Protein 3AAI (pdb70)

Sequence (297 aa):
HLDPKVREEARRRLLSAKGHLEGILRLEDEKVYCVDVLKQLKAVEGALDRVGEVLRAHLKDHDVEEIVEELEALKHLHLDPKVREEARRRLLSAKGHLEGILRLEDEKVYCVDVLKQLKAVEGALDRVGEVLRAHLKDHVAIVEELEALHLDPKVREEARRRLLSAKGHLEGILRLEDEKVYCVDVLKQLKAVEGALDRVGEVLRAHLKDHVEEIVEELEALKHLHLDPKVREEARRRLLSAKGHLEGILRLEDEKVYCVDVLKQLKAVEGALDRVGEVLRAHLKDHVIVEELEALK

Organism: Thermus thermophilus (strain ATCC 27634 / DSM 579 / HB8) (NCBI:txid300852)

Foldseek 3Di:
DQDPVLVVVLCVLVVVLVVLVVVLVVVVDPDDDVVVSVVSVVVSVVSNVVSVCSVVSLPVPPVPVVSVVVCCVVD/DDPDDVVLVVVLVVLLVVLVVLVVVLVVVVDDPDDPVVSVVSVVVSVVSNVVNVVCVVRCCVVVVCPVVVVCVD/DLDPVLVVVLVVLVVVLVVLVVVLVCVVDPDDDVVVSVVSVVVSVVSVVVSVCSVVSLPVVHDCVSVVVVCVVD/DDDDDVVLVVVLVVLLVVLVVLVVVLVVVVDDPDDPVVSVVSVVVSVVSVVVNVVCVVRCCVVVCPVVVVVVVD

Solvent-accessible surface area: 15746 Å² total

GO terms:
  GO:0045892 negative regulation of DNA-templated transcription (P, IDA)
  GO:0000976 transcription cis-regulatory region binding (F, EXP)
  GO:0001217 DNA-binding transcription repressor activity (F, EXP)
  GO:0032993 protein-DNA complex (C, EXP)

Secondary structure (DSSP, 8-state):
---HHHHHHHHHHHHHHHHHHHHHH---SSEE-HHHHHHHHHHHHHHHHHHH--HHHHHHH--HHHHHHH-----/-EE--HHHHHHHHHHHHHHHHHHHHHH---SSS--HHHHHHHHHHHHHHHHHHH--HHHHHHHHH--TTT----/---HHHHHHHHHHHHHHHHHHHHHH---SSEE-HHHHHHHHHHHHHHHHHHH--HHHHHHH--HHHHHH-----/-EE--HHHHHHHHHHHHHHHHHHHHHH---SSS--HHHHHHHHHHHHHHHHHHH--HHHHHHHH--TTT-----

Nearest PDB structures (foldseek):
  4m1p-assembly1_A  TM=7.264E-01  e=2.649E-02  Geobacillus thermodenitrificans NG80-2
  6wa9-assembly1_N  TM=6.387E-01  e=2.926E+00  Chlamydia pneumoniae
  2hh7-assembly1_A  TM=8.878E-01  e=3.075E-02  Mycobacterium tuberculosis
  6wa9-assembly1_M  TM=6.469E-01  e=4.908E+00  Chlamydia pneumoniae
  6wa9-assembly1_L  TM=6.443E-01  e=4.606E+00  Chlamydia pneumoniae

B-factor: mean 47.82, std 12.72, range [21.59, 103.15]

InterPro domains:
  IPR003735 Metal-sensitive transcriptional repressor [PF02583] (14-92)
  IPR003735 Metal-sensitive transcriptional repressor [PTHR33677] (3-93)
  IPR038390 Metal-sensitive repressor, helix protomer superfamily [G3DSA:1.20.58.1000] (1-94)

Structure (mmCIF, N/CA/C/O backbone):
data_3AAI
#
_entry.id   3AAI
#
_cell.length_a   63.198
_cell.length_b   63.198
_cell.length_c   81.033
_cell.angle_alpha   90.00
_cell.angle_beta   90.00
_cell.angle_gamma   120.00
#
_symmetry.space_group_name_H-M   'P 32'
#
loop_
_entity.id
_entity.type
_entity.pdbx_description
1 polymer 'Copper homeostasis operon regulatory protein'
2 water water
#
loop_
_atom_site.group_PDB
_atom_site.id
_atom_site.type_symbol
_atom_site.label_atom_id
_atom_site.label_alt_id
_atom_site.label_comp_id
_atom_site.label_asym_id
_atom_site.label_entity_id
_atom_site.label_seq_id
_atom_site.pdbx_PDB_ins_code
_atom_site.Cartn_x
_atom_site.Cartn_y
_atom_site.Cartn_z
_atom_site.occupancy
_atom_site.B_iso_or_equiv
_atom_site.auth_seq_id
_atom_site.auth_comp_id
_atom_site.auth_asym_id
_atom_site.auth_atom_id
_atom_site.pdbx_PDB_model_num
ATOM 1 N N . HIS A 1 7 ? -13.539 30.346 -20.802 1.00 63.26 7 HIS A N 1
ATOM 2 C CA . HIS A 1 7 ? -14.875 30.962 -20.555 1.00 61.19 7 HIS A CA 1
ATOM 3 C C . HIS A 1 7 ? -15.856 29.972 -19.934 1.00 57.03 7 HIS A C 1
ATOM 4 O O . HIS A 1 7 ? -15.712 28.757 -20.084 1.00 51.98 7 HIS A O 1
ATOM 11 N N . LEU A 1 8 ? -16.855 30.506 -19.238 1.00 58.94 8 LEU A N 1
ATOM 12 C CA . LEU A 1 8 ? -17.879 29.685 -18.604 1.00 56.37 8 LEU A CA 1
ATOM 13 C C . LEU A 1 8 ? -18.544 28.797 -19.650 1.00 53.13 8 LEU A C 1
ATOM 14 O O . LEU A 1 8 ? -18.917 29.258 -20.727 1.00 50.26 8 LEU A O 1
ATOM 19 N N . ASP A 1 9 ? -18.677 27.517 -19.328 1.00 55.97 9 ASP A N 1
ATOM 20 C CA . ASP A 1 9 ? -19.299 26.549 -20.224 1.00 57.89 9 ASP A CA 1
ATOM 21 C C . ASP A 1 9 ? -20.631 27.083 -20.768 1.00 57.34 9 ASP A C 1
ATOM 22 O O . ASP A 1 9 ? -21.445 27.626 -20.023 1.00 57.85 9 ASP A O 1
ATOM 27 N N . PRO A 1 10 ? -20.857 26.954 -22.086 1.00 56.20 10 PRO A N 1
ATOM 28 C CA . PRO A 1 10 ? -22.101 27.427 -22.703 1.00 53.48 10 PRO A CA 1
ATOM 29 C C . PRO A 1 10 ? -23.364 26.816 -22.080 1.00 53.07 10 PRO A C 1
ATOM 30 O O . PRO A 1 10 ? -24.379 27.497 -21.917 1.00 47.10 10 PRO A O 1
ATOM 34 N N . LYS A 1 11 ? -23.299 25.532 -21.739 1.00 45.98 11 LYS A N 1
ATOM 35 C CA . LYS A 1 11 ? -24.438 24.847 -21.137 1.00 50.50 11 LYS A CA 1
ATOM 36 C C . LYS A 1 11 ? -24.692 25.361 -19.720 1.00 50.72 11 LYS A C 1
ATOM 37 O O . LYS A 1 11 ? -25.832 25.368 -19.241 1.00 45.08 11 LYS A O 1
ATOM 39 N N . VAL A 1 12 ? -23.626 25.788 -19.050 1.00 50.06 12 VAL A N 1
ATOM 40 C CA . VAL A 1 12 ? -23.751 26.309 -17.695 1.00 47.86 12 VAL A CA 1
ATOM 41 C C . VAL A 1 12 ? -24.360 27.703 -17.769 1.00 44.67 12 VAL A C 1
ATOM 42 O O . VAL A 1 12 ? -25.234 28.045 -16.975 1.00 46.00 12 VAL A O 1
ATOM 46 N N . ARG A 1 13 ? -23.906 28.506 -18.728 1.00 39.67 13 ARG A N 1
ATOM 47 C CA . ARG A 1 13 ? -24.454 29.850 -18.887 1.00 49.19 13 ARG A CA 1
ATOM 48 C C . ARG A 1 13 ? -25.960 29.748 -19.103 1.00 49.94 13 ARG A C 1
ATOM 49 O O . ARG A 1 13 ? -26.735 30.515 -18.525 1.00 43.13 13 ARG A O 1
ATOM 57 N N . GLU A 1 14 ? -26.360 28.793 -19.941 1.00 47.81 14 GLU A N 1
ATOM 58 C CA . GLU A 1 14 ? -27.767 28.575 -20.259 1.00 52.94 14 GLU A CA 1
ATOM 59 C C . GLU A 1 14 ? -28.582 28.188 -19.037 1.00 44.27 14 GLU A C 1
ATOM 60 O O . GLU A 1 14 ? -29.636 28.768 -18.782 1.00 45.43 14 GLU A O 1
ATOM 66 N N . GLU A 1 15 ? -28.099 27.205 -18.285 1.00 39.24 15 GLU A N 1
ATOM 67 C CA . GLU A 1 15 ? -28.807 26.764 -17.088 1.00 43.11 15 GLU A CA 1
ATOM 68 C C . GLU A 1 15 ? -28.849 27.904 -16.071 1.00 40.01 15 GLU A C 1
ATOM 69 O O . GLU A 1 15 ? -29.861 28.108 -15.396 1.00 34.43 15 GLU A O 1
ATOM 75 N N . ALA A 1 16 ? -27.751 28.649 -15.977 1.00 33.75 16 ALA A N 1
ATOM 76 C CA . ALA A 1 16 ? -27.664 29.774 -15.053 1.00 34.54 16 ALA A CA 1
ATOM 77 C C . ALA A 1 16 ? -28.691 30.852 -15.404 1.00 34.39 16 ALA A C 1
ATOM 78 O O . ALA A 1 16 ? -29.306 31.430 -14.520 1.00 29.83 16 ALA A O 1
ATOM 80 N N . ARG A 1 17 ? -28.885 31.116 -16.692 1.00 37.75 17 ARG A N 1
ATOM 81 C CA . ARG A 1 17 ? -29.852 32.132 -17.097 1.00 40.28 17 ARG A CA 1
ATOM 82 C C . ARG A 1 17 ? -31.269 31.723 -16.726 1.00 37.12 17 ARG A C 1
ATOM 83 O O . ARG A 1 17 ? -32.059 32.537 -16.246 1.00 33.28 17 ARG A O 1
ATOM 91 N N . ARG A 1 18 ? -31.589 30.459 -16.964 1.00 37.06 18 ARG A N 1
ATOM 92 C CA . ARG A 1 18 ? -32.910 29.954 -16.659 1.00 39.64 18 ARG A CA 1
ATOM 93 C C . ARG A 1 18 ? -33.169 30.029 -15.163 1.00 36.36 18 ARG A C 1
ATOM 94 O O . ARG A 1 18 ? -34.231 30.474 -14.733 1.00 33.33 18 ARG A O 1
ATOM 102 N N . ARG A 1 19 ? -32.187 29.628 -14.364 1.00 31.78 19 ARG A N 1
ATOM 103 C CA . ARG A 1 19 ? -32.358 29.663 -12.921 1.00 29.94 19 ARG A CA 1
ATOM 104 C C . ARG A 1 19 ? -32.433 31.088 -12.391 1.00 33.50 19 ARG A C 1
ATOM 105 O O . ARG A 1 19 ? -33.195 31.380 -11.469 1.00 33.54 19 ARG A O 1
ATOM 113 N N . LEU A 1 20 ? -31.664 31.989 -12.988 1.00 29.68 20 LEU A N 1
ATOM 114 C CA . LEU A 1 20 ? -31.670 33.360 -12.521 1.00 30.10 20 LEU A CA 1
ATOM 115 C C . LEU A 1 20 ? -32.901 34.120 -12.979 1.00 28.07 20 LEU A C 1
ATOM 116 O O . LEU A 1 20 ? -33.298 35.102 -12.355 1.00 27.50 20 LEU A O 1
ATOM 121 N N . LEU A 1 21 ? -33.500 33.669 -14.077 1.00 28.35 21 LEU A N 1
ATOM 122 C CA . LEU A 1 21 ? -34.708 34.309 -14.586 1.00 30.85 21 LEU A CA 1
ATOM 123 C C . LEU A 1 21 ? -35.834 34.045 -13.575 1.00 21.59 21 LEU A C 1
ATOM 124 O O . LEU A 1 21 ? -36.608 34.938 -13.254 1.00 30.53 21 LEU A O 1
ATOM 129 N N . SER A 1 22 ? -35.896 32.825 -13.053 1.00 27.95 22 SER A N 1
ATOM 130 C CA . SER A 1 22 ? -36.908 32.489 -12.057 1.00 34.99 22 SER A CA 1
ATOM 131 C C . SER A 1 22 ? -36.611 33.245 -10.768 1.00 33.40 22 SER A C 1
ATOM 132 O O . SER A 1 22 ? -37.513 33.793 -10.136 1.00 36.63 22 SER A O 1
ATOM 135 N N . ALA A 1 23 ? -35.340 33.278 -10.382 1.00 34.31 23 ALA A N 1
ATOM 136 C CA . ALA A 1 23 ? -34.944 33.987 -9.171 1.00 31.81 23 ALA A CA 1
ATOM 137 C C . ALA A 1 23 ? -35.425 35.432 -9.273 1.00 31.35 23 ALA A C 1
ATOM 138 O O . ALA A 1 23 ? -35.977 35.982 -8.318 1.00 33.59 23 ALA A O 1
ATOM 140 N N . LYS A 1 24 ? -35.220 36.045 -10.437 1.00 28.44 24 LYS A N 1
ATOM 141 C CA . LYS A 1 24 ? -35.653 37.426 -10.654 1.00 32.15 24 LYS A CA 1
ATOM 142 C C . LYS A 1 24 ? -37.181 37.526 -10.541 1.00 31.24 24 LYS A C 1
ATOM 143 O O . LYS A 1 24 ? -37.714 38.471 -9.957 1.00 27.59 24 LYS A O 1
ATOM 149 N N . GLY A 1 25 ? -37.884 36.552 -11.107 1.00 27.43 25 GLY A N 1
ATOM 150 C CA . GLY A 1 25 ? -39.337 36.551 -11.006 1.00 34.64 25 GLY A CA 1
ATOM 151 C C . GLY A 1 25 ? -39.750 36.470 -9.538 1.00 30.83 25 GLY A C 1
ATOM 152 O O . GLY A 1 25 ? -40.695 37.126 -9.108 1.00 32.53 25 GLY A O 1
ATOM 153 N N . HIS A 1 26 ? -39.033 35.657 -8.767 1.00 27.60 26 HIS A N 1
ATOM 154 C CA . HIS A 1 26 ? -39.301 35.499 -7.335 1.00 29.68 26 HIS A CA 1
ATOM 155 C C . HIS A 1 26 ? -39.036 36.835 -6.637 1.00 31.06 26 HIS A C 1
ATOM 156 O O . HIS A 1 26 ? -39.804 37.275 -5.776 1.00 28.94 26 HIS A O 1
ATOM 163 N N . LEU A 1 27 ? -37.948 37.489 -7.028 1.00 29.30 27 LEU A N 1
ATOM 164 C CA . LEU A 1 27 ? -37.576 38.768 -6.440 1.00 31.77 27 LEU A CA 1
ATOM 165 C C . LEU A 1 27 ? -38.678 39.810 -6.629 1.00 29.27 27 LEU A C 1
ATOM 166 O O . LEU A 1 27 ? -38.959 40.597 -5.720 1.00 29.46 27 LEU A O 1
ATOM 171 N N . GLU A 1 28 ? -39.311 39.819 -7.799 1.00 25.88 28 GLU A N 1
ATOM 172 C CA . GLU A 1 28 ? -40.392 40.769 -8.052 1.00 33.19 28 GLU A CA 1
ATOM 173 C C . GLU A 1 28 ? -41.588 40.476 -7.151 1.00 31.78 28 GLU A C 1
ATOM 174 O O . GLU A 1 28 ? -42.374 41.371 -6.832 1.00 29.71 28 GLU A O 1
ATOM 180 N N . GLY A 1 29 ? -41.734 39.214 -6.759 1.00 29.74 29 GLY A N 1
ATOM 181 C CA . GLY A 1 29 ? -42.825 38.852 -5.872 1.00 29.58 29 GLY A CA 1
ATOM 182 C C . GLY A 1 29 ? -42.614 39.487 -4.507 1.00 26.23 29 GLY A C 1
ATOM 183 O O . GLY A 1 29 ? -43.566 39.905 -3.853 1.00 29.93 29 GLY A O 1
ATOM 184 N N . ILE A 1 30 ? -41.361 39.562 -4.070 1.00 28.41 30 ILE A N 1
ATOM 185 C CA . ILE A 1 30 ? -41.066 40.158 -2.772 1.00 29.62 30 ILE A CA 1
ATOM 186 C C . ILE A 1 30 ? -41.339 41.658 -2.869 1.00 30.53 30 ILE A C 1
ATOM 187 O O . ILE A 1 30 ? -41.806 42.294 -1.915 1.00 31.51 30 ILE A O 1
ATOM 192 N N . LEU A 1 31 ? -41.049 42.208 -4.042 1.00 32.89 31 LEU A N 1
ATOM 193 C CA . LEU A 1 31 ? -41.283 43.612 -4.324 1.00 33.92 31 LEU A CA 1
ATOM 194 C C . LEU A 1 31 ? -42.769 43.924 -4.213 1.00 34.83 31 LEU A C 1
ATOM 195 O O . LEU A 1 31 ? -43.147 44.952 -3.652 1.00 35.69 31 LEU A O 1
ATOM 200 N N . ARG A 1 32 ? -43.613 43.039 -4.744 1.00 32.77 32 ARG A N 1
ATOM 201 C CA . ARG A 1 32 ? -45.060 43.254 -4.685 1.00 30.03 32 ARG A CA 1
ATOM 202 C C . ARG A 1 32 ? -45.549 43.176 -3.239 1.00 32.92 32 ARG A C 1
ATOM 203 O O . ARG A 1 32 ? -46.422 43.939 -2.829 1.00 33.25 32 ARG A O 1
ATOM 219 N N . LEU A 1 34 ? -43.942 43.986 -0.546 1.00 31.15 34 LEU A N 1
ATOM 220 C CA . LEU A 1 34 ? -43.586 45.227 0.127 1.00 44.54 34 LEU A CA 1
ATOM 221 C C . LEU A 1 34 ? -44.406 46.412 -0.359 1.00 48.05 34 LEU A C 1
ATOM 222 O O . LEU A 1 34 ? -44.695 47.322 0.414 1.00 57.11 34 LEU A O 1
ATOM 227 N N . GLU A 1 35 ? -44.794 46.402 -1.629 1.00 45.25 35 GLU A N 1
ATOM 228 C CA . GLU A 1 35 ? -45.586 47.500 -2.168 1.00 52.07 35 GLU A CA 1
ATOM 229 C C . GLU A 1 35 ? -46.996 47.443 -1.606 1.00 50.08 35 GLU A C 1
ATOM 230 O O . GLU A 1 35 ? -47.873 48.205 -2.002 1.00 58.10 35 GLU A O 1
ATOM 236 N N . ASP A 1 36 ? -47.203 46.516 -0.680 1.00 53.29 36 ASP A N 1
ATOM 237 C CA . ASP A 1 36 ? -48.487 46.365 -0.020 1.00 54.19 36 ASP A CA 1
ATOM 238 C C . ASP A 1 36 ? -48.328 47.018 1.348 1.00 55.08 36 ASP A C 1
ATOM 239 O O . ASP A 1 36 ? -47.348 46.774 2.048 1.00 54.65 36 ASP A O 1
ATOM 244 N N . GLU A 1 37 ? -49.283 47.860 1.720 1.00 54.11 37 GLU A N 1
ATOM 245 C CA . GLU A 1 37 ? -49.221 48.549 2.998 1.00 51.37 37 GLU A CA 1
ATOM 246 C C . GLU A 1 37 ? -49.136 47.567 4.164 1.00 46.76 37 GLU A C 1
ATOM 247 O O . GLU A 1 37 ? -48.416 47.803 5.134 1.00 47.61 37 GLU A O 1
ATOM 253 N N . LYS A 1 38 ? -49.859 46.458 4.058 1.00 43.67 38 LYS A N 1
ATOM 254 C CA . LYS A 1 38 ? -49.851 45.436 5.098 1.00 44.96 38 LYS A CA 1
ATOM 255 C C . LYS A 1 38 ? -48.837 44.370 4.693 1.00 45.33 38 LYS A C 1
ATOM 256 O O . LYS A 1 38 ? -48.927 43.808 3.602 1.00 50.73 38 LYS A O 1
ATOM 262 N N . VAL A 1 39 ? -47.875 44.096 5.570 1.00 42.04 39 VAL A N 1
ATOM 263 C CA . VAL A 1 39 ? -46.832 43.120 5.272 1.00 49.35 39 VAL A CA 1
ATOM 264 C C . VAL A 1 39 ? -46.575 42.080 6.361 1.00 49.06 39 VAL A C 1
ATOM 265 O O . VAL A 1 39 ? -46.575 42.388 7.554 1.00 48.80 39 VAL A O 1
ATOM 269 N N . TYR A 1 40 ? -46.344 40.845 5.931 1.00 50.62 40 TYR A N 1
ATOM 270 C CA . TYR A 1 40 ? -46.047 39.740 6.837 1.00 51.50 40 TYR A CA 1
ATOM 271 C C . TYR A 1 40 ? -44.526 39.597 6.905 1.00 50.02 40 TYR A C 1
ATOM 272 O O . TYR A 1 40 ? -43.926 38.855 6.127 1.00 49.14 40 TYR A O 1
ATOM 281 N N . CYS A 1 41 ? -43.913 40.326 7.832 1.00 48.16 41 CYS A N 1
ATOM 282 C CA . CYS A 1 41 ? -42.461 40.319 8.007 1.00 49.22 41 CYS A CA 1
ATOM 283 C C . CYS A 1 41 ? -41.799 38.954 7.917 1.00 42.28 41 CYS A C 1
ATOM 284 O O . CYS A 1 41 ? -40.808 38.788 7.210 1.00 41.64 41 CYS A O 1
ATOM 287 N N . VAL A 1 42 ? -42.343 37.982 8.639 1.00 43.45 42 VAL A N 1
ATOM 288 C CA . VAL A 1 42 ? -41.786 36.643 8.640 1.00 41.12 42 VAL A CA 1
ATOM 289 C C . VAL A 1 42 ? -41.825 35.989 7.263 1.00 41.67 42 VAL A C 1
ATOM 290 O O . VAL A 1 42 ? -40.884 35.291 6.881 1.00 35.77 42 VAL A O 1
ATOM 294 N N . ASP A 1 43 ? -42.906 36.204 6.517 1.00 41.59 43 ASP A N 1
ATOM 295 C CA . ASP A 1 43 ? -43.002 35.611 5.186 1.00 42.33 43 ASP A CA 1
ATOM 296 C C . ASP A 1 43 ? -41.996 36.293 4.269 1.00 36.98 43 ASP A C 1
ATOM 297 O O . ASP A 1 43 ? -41.360 35.645 3.442 1.00 38.25 43 ASP A O 1
ATOM 302 N N . VAL A 1 44 ? -41.854 37.603 4.423 1.00 32.10 44 VAL A N 1
ATOM 303 C CA . VAL A 1 44 ? -40.900 38.349 3.616 1.00 33.73 44 VAL A CA 1
ATOM 304 C C . VAL A 1 44 ? -39.483 37.855 3.905 1.00 34.17 44 VAL A C 1
ATOM 305 O O . VAL A 1 44 ? -38.673 37.708 2.985 1.00 32.46 44 VAL A O 1
ATOM 309 N N . LEU A 1 45 ? -39.179 37.596 5.178 1.00 33.83 45 LEU A N 1
ATOM 310 C CA . LEU A 1 45 ? -37.850 37.101 5.541 1.00 31.50 45 LEU A CA 1
ATOM 311 C C . LEU A 1 45 ? -37.632 35.735 4.905 1.00 30.76 45 LEU A C 1
ATOM 312 O O . LEU A 1 45 ? -36.546 35.437 4.399 1.00 33.10 45 LEU A O 1
ATOM 317 N N . LYS A 1 46 ? -38.673 34.909 4.922 1.00 32.32 46 LYS A N 1
ATOM 318 C CA . LYS A 1 46 ? -38.588 33.582 4.322 1.00 33.89 46 LYS A CA 1
ATOM 319 C C . LYS A 1 46 ? -38.430 33.646 2.807 1.00 28.29 46 LYS A C 1
ATOM 320 O O . LYS A 1 46 ? -37.680 32.861 2.224 1.00 33.17 46 LYS A O 1
ATOM 326 N N . GLN A 1 47 ? -39.149 34.559 2.162 1.00 28.12 47 GLN A N 1
ATOM 327 C CA . GLN A 1 47 ? -39.040 34.679 0.707 1.00 34.16 47 GLN A CA 1
ATOM 328 C C . GLN A 1 47 ? -37.609 35.109 0.352 1.00 31.59 47 GLN A C 1
ATOM 329 O O . GLN A 1 47 ? -36.996 34.564 -0.569 1.00 28.53 47 GLN A O 1
ATOM 335 N N . LEU A 1 48 ? -37.079 36.078 1.095 1.00 28.10 48 LEU A N 1
ATOM 336 C CA . LEU A 1 48 ? -35.727 36.572 0.854 1.00 27.60 48 LEU A CA 1
ATOM 337 C C . LEU A 1 48 ? -34.701 35.454 0.975 1.00 33.11 48 LEU A C 1
ATOM 338 O O . LEU A 1 48 ? -33.805 35.323 0.135 1.00 31.86 48 LEU A O 1
ATOM 343 N N . LYS A 1 49 ? -34.835 34.648 2.025 1.00 33.19 49 LYS A N 1
ATOM 344 C CA . LYS A 1 49 ? -33.916 33.545 2.241 1.00 30.09 49 LYS A CA 1
ATOM 345 C C . LYS A 1 49 ? -34.052 32.519 1.129 1.00 34.39 49 LYS A C 1
ATOM 346 O O . LYS A 1 49 ? -33.077 31.859 0.761 1.00 29.69 49 LYS A O 1
ATOM 352 N N . ALA A 1 50 ? -35.266 32.387 0.599 1.00 30.33 50 ALA A N 1
ATOM 353 C CA . ALA A 1 50 ? -35.535 31.449 -0.482 1.00 29.47 50 ALA A CA 1
ATOM 354 C C . ALA A 1 50 ? -34.821 31.934 -1.747 1.00 29.81 50 ALA A C 1
ATOM 355 O O . ALA A 1 50 ? -34.187 31.149 -2.451 1.00 33.56 50 ALA A O 1
ATOM 357 N N . VAL A 1 51 ? -34.931 33.226 -2.035 1.00 30.24 51 VAL A N 1
ATOM 358 C CA . VAL A 1 51 ? -34.268 33.796 -3.200 1.00 34.57 51 VAL A CA 1
ATOM 359 C C . VAL A 1 51 ? -32.756 33.681 -3.022 1.00 32.79 51 VAL A C 1
ATOM 360 O O . VAL A 1 51 ? -32.035 33.361 -3.971 1.00 33.47 51 VAL A O 1
ATOM 364 N N . GLU A 1 52 ? -32.280 33.929 -1.806 1.00 29.78 52 GLU A N 1
ATOM 365 C CA . GLU A 1 52 ? -30.850 33.828 -1.532 1.00 35.88 52 GLU A CA 1
ATOM 366 C C . GLU A 1 52 ? -30.385 32.402 -1.796 1.00 34.54 52 GLU A C 1
ATOM 367 O O . GLU A 1 52 ? -29.282 32.184 -2.297 1.00 29.55 52 GLU A O 1
ATOM 373 N N . GLY A 1 53 ? -31.240 31.432 -1.471 1.00 36.78 53 GLY A N 1
ATOM 374 C CA . GLY A 1 53 ? -30.900 30.0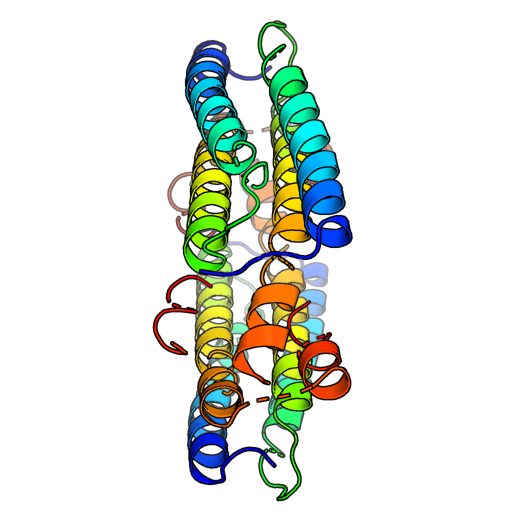35 -1.698 1.00 30.06 53 GLY A CA 1
ATOM 375 C C . GLY A 1 53 ? -30.800 29.696 -3.179 1.00 35.19 53 GLY A C 1
ATOM 376 O O . GLY A 1 53 ? -29.918 28.944 -3.598 1.00 32.99 53 GLY A O 1
ATOM 377 N N . ALA A 1 54 ? -31.706 30.244 -3.983 1.00 26.60 54 ALA A N 1
ATOM 378 C CA . ALA A 1 54 ? -31.684 29.984 -5.414 1.00 34.78 54 ALA A CA 1
ATOM 379 C C . ALA A 1 54 ? -30.408 30.572 -6.034 1.00 33.57 54 ALA A C 1
ATOM 380 O O . ALA A 1 54 ? -29.816 29.981 -6.935 1.00 32.52 54 ALA A O 1
ATOM 382 N N . LEU A 1 55 ? -29.993 31.736 -5.545 1.00 27.56 55 LEU A N 1
ATOM 383 C CA . LEU A 1 55 ? -28.788 32.392 -6.043 1.00 32.36 55 LEU A CA 1
ATOM 384 C C . LEU A 1 55 ? -27.580 31.537 -5.683 1.00 30.06 55 LEU A C 1
ATOM 385 O O . LEU A 1 55 ? -26.697 31.317 -6.513 1.00 36.39 55 LEU A O 1
ATOM 390 N N . ASP A 1 56 ? -27.560 31.045 -4.448 1.00 33.54 56 ASP A N 1
ATOM 391 C CA . ASP A 1 56 ? -26.488 30.180 -3.958 1.00 32.84 56 ASP A CA 1
ATOM 392 C C . ASP A 1 56 ? -26.337 28.933 -4.828 1.00 37.18 56 ASP A C 1
ATOM 393 O O . ASP A 1 56 ? -25.219 28.526 -5.147 1.00 34.79 56 ASP A O 1
ATOM 398 N N . ARG A 1 57 ? -27.459 28.320 -5.200 1.00 33.13 57 ARG A N 1
ATOM 399 C CA . ARG A 1 57 ? -27.421 27.123 -6.039 1.00 35.96 57 ARG A CA 1
ATOM 400 C C . ARG A 1 57 ? -26.823 27.410 -7.417 1.00 37.14 57 ARG A C 1
ATOM 401 O O . ARG A 1 57 ? -26.165 26.551 -8.009 1.00 33.26 57 ARG A O 1
ATOM 409 N N . VAL A 1 58 ? -27.061 28.609 -7.936 1.00 34.04 58 VAL A N 1
ATOM 410 C CA . VAL A 1 58 ? -26.494 28.970 -9.226 1.00 34.07 58 VAL A CA 1
ATOM 411 C C . VAL A 1 58 ? -24.987 29.189 -9.042 1.00 31.95 58 VAL A C 1
ATOM 412 O O . VAL A 1 58 ? -24.184 28.730 -9.848 1.00 33.29 58 VAL A O 1
ATOM 416 N N . GLY A 1 59 ? -24.612 29.892 -7.979 1.00 29.24 59 GLY A N 1
ATOM 417 C CA . GLY A 1 59 ? -23.203 30.132 -7.723 1.00 32.34 59 GLY A CA 1
ATOM 418 C C . GLY A 1 59 ? -22.491 28.802 -7.545 1.00 35.12 59 GLY A C 1
ATOM 419 O O . GLY A 1 59 ? -21.347 28.629 -7.968 1.00 30.88 59 GLY A O 1
ATOM 420 N N . GLU A 1 60 ? -23.184 27.856 -6.917 1.00 30.23 60 GLU A N 1
ATOM 421 C CA . GLU A 1 60 ? -22.642 26.526 -6.677 1.00 33.20 60 GLU A CA 1
ATOM 422 C C . GLU A 1 60 ? -22.360 25.818 -7.993 1.00 37.73 60 GLU A C 1
ATOM 423 O O . GLU A 1 60 ? -21.303 25.216 -8.176 1.00 40.26 60 GLU A O 1
ATOM 437 N N . VAL A 1 62 ? -21.950 27.166 -11.022 1.00 39.29 62 VAL A N 1
ATOM 438 C CA . VAL A 1 62 ? -20.881 27.854 -11.731 1.00 39.02 62 VAL A CA 1
ATOM 439 C C . VAL A 1 62 ? -19.523 27.526 -11.106 1.00 41.46 62 VAL A C 1
ATOM 440 O O . VAL A 1 62 ? -18.561 27.264 -11.823 1.00 38.68 62 VAL A O 1
ATOM 444 N N . LEU A 1 63 ? -19.444 27.522 -9.777 1.00 37.19 63 LEU A N 1
ATOM 445 C CA . LEU A 1 63 ? -18.183 27.199 -9.112 1.00 37.19 63 LEU A CA 1
ATOM 446 C C . LEU A 1 63 ? -17.729 25.788 -9.492 1.00 36.58 63 LEU A C 1
ATOM 447 O O . LEU A 1 63 ? -16.587 25.584 -9.908 1.00 34.26 63 LEU A O 1
ATOM 452 N N . ARG A 1 64 ? -18.635 24.824 -9.348 1.00 34.97 64 ARG A N 1
ATOM 453 C CA . ARG A 1 64 ? -18.354 23.424 -9.662 1.00 42.16 64 ARG A CA 1
ATOM 454 C C . ARG A 1 64 ? -17.745 23.253 -11.059 1.00 45.09 64 ARG A C 1
ATOM 455 O O . ARG A 1 64 ? -16.693 22.632 -11.208 1.00 48.35 64 ARG A O 1
ATOM 463 N N . ALA A 1 65 ? -18.399 23.806 -12.078 1.00 41.71 65 ALA A N 1
ATOM 464 C CA . ALA A 1 65 ? -17.897 23.701 -13.444 1.00 47.81 65 ALA A CA 1
ATOM 465 C C . ALA A 1 65 ? -16.506 24.322 -13.526 1.00 47.48 65 ALA A C 1
ATOM 466 O O . ALA A 1 65 ? -15.595 23.763 -14.142 1.00 51.33 65 ALA A O 1
ATOM 468 N N . HIS A 1 66 ? -16.353 25.483 -12.895 1.00 43.86 66 HIS A N 1
ATOM 469 C CA . HIS A 1 66 ? -15.082 26.197 -12.864 1.00 45.05 66 HIS A CA 1
ATOM 470 C C . HIS A 1 66 ? -14.005 25.282 -12.273 1.00 48.78 66 HIS A C 1
ATOM 471 O O . HIS A 1 66 ? -12.890 25.209 -12.790 1.00 50.59 66 HIS A O 1
ATOM 478 N N . LEU A 1 67 ? -14.349 24.572 -11.202 1.00 45.65 67 LEU A N 1
ATOM 479 C CA . LEU A 1 67 ? -13.403 23.678 -10.549 1.00 47.42 67 LEU A CA 1
ATOM 480 C C . LEU A 1 67 ? -13.103 22.411 -11.353 1.00 53.40 67 LEU A C 1
ATOM 481 O O . LEU A 1 67 ? -11.941 22.033 -11.506 1.00 52.21 67 LEU A O 1
ATOM 486 N N . LYS A 1 68 ? -14.143 21.755 -11.860 1.00 53.24 68 LYS A N 1
ATOM 487 C CA . LYS A 1 68 ? -13.952 20.535 -12.641 1.00 59.34 68 LYS A CA 1
ATOM 488 C C . LYS A 1 68 ? -12.942 20.782 -13.750 1.00 61.99 68 LYS A C 1
ATOM 489 O O . LYS A 1 68 ? -12.173 19.896 -14.119 1.00 65.75 68 LYS A O 1
ATOM 495 N N . ASP A 1 69 ? -12.952 22.005 -14.265 1.00 64.29 69 ASP A N 1
ATOM 496 C CA . ASP A 1 69 ? -12.057 22.410 -15.336 1.00 65.62 69 ASP A CA 1
ATOM 497 C C . 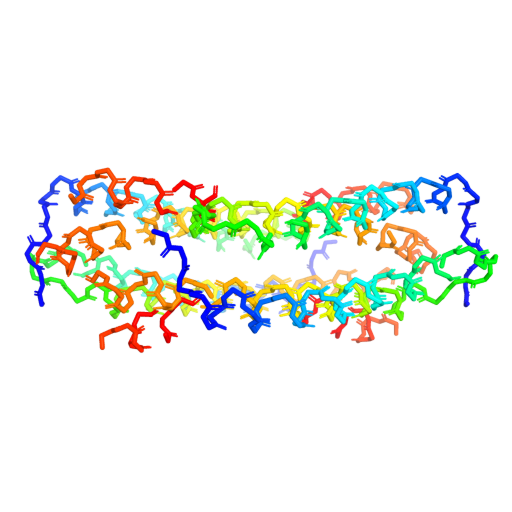ASP A 1 69 ? -10.596 22.462 -14.886 1.00 64.22 69 ASP A C 1
ATOM 498 O O . ASP A 1 69 ? -9.704 21.999 -15.596 1.00 68.27 69 ASP A O 1
ATOM 503 N N . HIS A 1 70 ? -10.356 23.028 -13.708 1.00 60.15 70 HIS A N 1
ATOM 504 C CA . HIS A 1 70 ? -9.005 23.150 -13.171 1.00 55.98 70 HIS A CA 1
ATOM 505 C C . HIS A 1 70 ? -8.624 21.951 -12.313 1.00 50.66 70 HIS A C 1
ATOM 506 O O . HIS A 1 70 ? -9.370 20.978 -12.224 1.00 59.49 70 HIS A O 1
ATOM 513 N N . ASP A 1 79 ? -1.526 29.007 -14.881 1.00 48.17 79 ASP A N 1
ATOM 514 C CA . ASP A 1 79 ? -1.325 30.078 -13.912 1.00 58.53 79 ASP A CA 1
ATOM 515 C C . ASP A 1 79 ? -2.053 29.792 -12.596 1.00 53.67 79 ASP A C 1
ATOM 516 O O . ASP A 1 79 ? -3.015 30.474 -12.245 1.00 55.88 79 ASP A O 1
ATOM 518 N N . VAL A 1 80 ? -1.582 28.784 -11.869 1.00 52.23 80 VAL A N 1
ATOM 519 C CA . VAL A 1 80 ? -2.188 28.404 -10.599 1.00 49.82 80 VAL A CA 1
ATOM 520 C C . VAL A 1 80 ? -2.382 29.609 -9.687 1.00 53.96 80 VAL A C 1
ATOM 521 O O . VAL A 1 80 ? -3.499 29.920 -9.277 1.00 45.14 80 VAL A O 1
ATOM 525 N N . GLU A 1 81 ? -1.278 30.279 -9.379 1.00 56.36 81 GLU A N 1
ATOM 526 C CA . GLU A 1 81 ? -1.287 31.451 -8.514 1.00 60.87 81 GLU A CA 1
ATOM 527 C C . GLU A 1 81 ? -2.428 32.407 -8.852 1.00 59.36 81 GLU A C 1
ATOM 528 O O . GLU A 1 81 ? -3.278 32.699 -8.012 1.00 56.51 81 GLU A O 1
ATOM 534 N N . GLU A 1 82 ? -2.444 32.887 -10.090 1.00 59.81 82 GLU A N 1
ATOM 535 C CA . GLU A 1 82 ? -3.470 33.821 -10.536 1.00 58.77 82 GLU A CA 1
ATOM 536 C C . GLU A 1 82 ? -4.877 33.219 -10.465 1.00 56.34 82 GLU A C 1
ATOM 537 O O . GLU A 1 82 ? -5.820 33.888 -10.046 1.00 51.06 82 GLU A O 1
ATOM 543 N N . ILE A 1 83 ? -5.016 31.960 -10.874 1.00 49.87 83 ILE A N 1
ATOM 544 C CA . ILE A 1 83 ? -6.313 31.291 -10.840 1.00 51.46 83 ILE A CA 1
ATOM 545 C C . ILE A 1 83 ? -6.905 31.326 -9.428 1.00 51.54 83 ILE A C 1
ATOM 546 O O . ILE A 1 83 ? -8.007 31.844 -9.218 1.00 44.29 83 ILE A O 1
ATOM 551 N N . VAL A 1 84 ? -6.160 30.794 -8.463 1.00 49.74 84 VAL A N 1
ATOM 552 C CA . VAL A 1 84 ? -6.617 30.752 -7.079 1.00 48.97 84 VAL A CA 1
ATOM 553 C C . VAL A 1 84 ? -6.883 32.146 -6.513 1.00 53.92 84 VAL A C 1
ATOM 554 O O . VAL A 1 84 ? -7.871 32.357 -5.801 1.00 50.99 84 VAL A O 1
ATOM 558 N N . GLU A 1 85 ? -6.006 33.096 -6.833 1.00 51.16 85 GLU A N 1
ATOM 559 C CA . GLU A 1 85 ? -6.153 34.466 -6.349 1.00 51.92 85 GLU A CA 1
ATOM 560 C C . GLU A 1 85 ? -7.503 35.051 -6.748 1.00 48.13 85 GLU A C 1
ATOM 561 O O . GLU A 1 85 ? -8.201 35.645 -5.926 1.00 49.29 85 GLU A O 1
ATOM 563 N N . GLU A 1 86 ? -7.868 34.879 -8.014 1.00 47.90 86 GLU A N 1
ATOM 564 C CA . GLU A 1 86 ? -9.134 35.401 -8.521 1.00 44.43 86 GLU A CA 1
ATOM 565 C C . GLU A 1 86 ? -10.319 34.709 -7.851 1.00 46.35 86 GLU A C 1
ATOM 566 O O . GLU A 1 86 ? -11.254 35.367 -7.388 1.00 44.31 86 GLU A O 1
ATOM 568 N N . LEU A 1 87 ? -10.270 33.381 -7.797 1.00 44.88 87 LEU A N 1
ATOM 569 C CA . LEU A 1 87 ? -11.335 32.600 -7.181 1.00 45.73 87 LEU A CA 1
ATOM 570 C C . LEU A 1 87 ? -11.603 33.041 -5.744 1.00 48.82 87 LEU A C 1
ATOM 571 O O . LEU A 1 87 ? -12.731 33.398 -5.399 1.00 50.43 87 LEU A O 1
ATOM 584 N N . GLU A 1 89 ? -10.911 35.629 -4.430 1.00 51.82 89 GLU A N 1
ATOM 585 C CA . GLU A 1 89 ? -11.385 37.001 -4.506 1.00 54.80 89 GLU A CA 1
ATOM 586 C C . GLU A 1 89 ? -12.894 37.000 -4.752 1.00 55.34 89 GLU A C 1
ATOM 587 O O . GLU A 1 89 ? -13.635 37.797 -4.172 1.00 47.03 89 GLU A O 1
ATOM 593 N N . ALA A 1 90 ? -13.343 36.093 -5.614 1.00 51.13 90 ALA A N 1
ATOM 594 C CA . ALA A 1 90 ? -14.760 35.978 -5.930 1.00 58.99 90 ALA A CA 1
ATOM 595 C C . ALA A 1 90 ? -15.479 35.390 -4.724 1.00 59.43 90 ALA A C 1
ATOM 596 O O . ALA A 1 90 ? -16.495 35.917 -4.279 1.00 63.34 90 ALA A O 1
ATOM 598 N N . LEU A 1 91 ? -14.944 34.292 -4.200 1.00 62.87 91 LEU A N 1
ATOM 599 C CA . LEU A 1 91 ? -15.532 33.649 -3.034 1.00 61.57 91 LEU A CA 1
ATOM 600 C C . LEU A 1 91 ? -15.470 34.663 -1.898 1.00 66.35 91 LEU A C 1
ATOM 601 O O . LEU A 1 91 ? -16.259 34.613 -0.956 1.00 61.82 91 LEU A O 1
ATOM 606 N N . LYS A 1 92 ? -14.525 35.590 -2.018 1.00 68.17 92 LYS A N 1
ATOM 607 C CA . LYS A 1 92 ? -14.322 36.656 -1.045 1.00 74.01 92 LYS A CA 1
ATOM 608 C C . LYS A 1 92 ? -13.945 36.132 0.334 1.00 73.92 92 LYS A C 1
ATOM 609 O O . LYS A 1 92 ? -12.818 36.436 0.780 1.00 73.63 92 LYS A O 1
ATOM 615 N N . HIS B 1 5 ? -49.860 41.636 8.380 1.00 66.87 5 HIS B N 1
ATOM 616 C CA . HIS B 1 5 ? -49.680 41.436 9.846 1.00 68.49 5 HIS B CA 1
ATOM 617 C C . HIS B 1 5 ? -49.104 42.705 10.478 1.00 67.81 5 HIS B C 1
ATOM 618 O O . HIS B 1 5 ? -49.292 42.961 11.669 1.00 69.46 5 HIS B O 1
ATOM 625 N N . LEU B 1 6 ? -48.404 43.496 9.671 1.00 57.73 6 LEU B N 1
ATOM 626 C CA . LEU B 1 6 ? -47.812 44.739 10.143 1.00 53.75 6 LEU B CA 1
ATOM 627 C C . LEU B 1 6 ? -47.878 45.848 9.094 1.00 54.32 6 LEU B C 1
ATOM 628 O O . LEU B 1 6 ? -47.566 45.633 7.917 1.00 43.88 6 LEU B O 1
ATOM 633 N N . HIS B 1 7 ? -48.283 47.038 9.529 1.00 49.29 7 HIS B N 1
ATOM 634 C CA . HIS B 1 7 ? -48.365 48.182 8.634 1.00 50.57 7 HIS B CA 1
ATOM 635 C C . HIS B 1 7 ? -47.013 48.883 8.670 1.00 48.62 7 HIS B C 1
ATOM 636 O O . HIS B 1 7 ? -46.832 49.892 9.348 1.00 54.37 7 HIS B O 1
ATOM 643 N N . LEU B 1 8 ? -46.067 48.318 7.931 1.00 46.45 8 LEU B N 1
ATOM 644 C CA . LEU B 1 8 ? -44.704 48.823 7.849 1.00 46.03 8 LEU B CA 1
ATOM 645 C C . LEU B 1 8 ? -44.627 50.322 7.549 1.00 43.73 8 LEU B C 1
ATOM 646 O O . LEU B 1 8 ? -45.394 50.847 6.746 1.00 44.71 8 LEU B O 1
ATOM 651 N N . ASP B 1 9 ? -43.694 51.002 8.210 1.00 43.28 9 ASP B N 1
ATOM 652 C CA . ASP B 1 9 ? -43.483 52.434 8.018 1.00 43.45 9 ASP B CA 1
ATOM 653 C C . ASP B 1 9 ? -43.170 52.705 6.543 1.00 39.52 9 ASP B C 1
ATOM 654 O O . ASP B 1 9 ? -42.202 52.173 6.008 1.00 47.65 9 ASP B O 1
ATOM 659 N N . PRO B 1 10 ? -43.980 53.540 5.872 1.00 45.85 10 PRO B N 1
ATOM 660 C CA . PRO B 1 10 ? -43.754 53.860 4.456 1.00 45.91 10 PRO B CA 1
ATOM 661 C C . PRO B 1 10 ? -42.273 54.145 4.183 1.00 48.64 10 PRO B C 1
ATOM 662 O O . PRO B 1 10 ? -41.738 53.802 3.125 1.00 45.60 10 PRO B O 1
ATOM 666 N N . LYS B 1 11 ? -41.624 54.770 5.161 1.00 47.64 11 LYS B N 1
ATOM 667 C CA . LYS B 1 11 ? -40.207 55.108 5.090 1.00 47.38 11 LYS B CA 1
ATOM 668 C C . LYS B 1 11 ? -39.361 53.847 4.877 1.00 49.28 11 LYS B C 1
ATOM 669 O O . LYS B 1 11 ? -38.504 53.799 3.988 1.00 46.44 11 LYS B O 1
ATOM 675 N N . VAL B 1 12 ? -39.607 52.832 5.698 1.00 42.85 12 VAL B N 1
ATOM 676 C CA . VAL B 1 12 ? -38.873 51.575 5.603 1.00 45.73 12 VAL B CA 1
ATOM 677 C C . VAL B 1 12 ? -39.283 50.841 4.334 1.00 41.88 12 VAL B C 1
ATOM 678 O O . VAL B 1 12 ? -38.443 50.314 3.601 1.00 40.39 12 VAL B O 1
ATOM 682 N N . ARG B 1 13 ? -40.587 50.820 4.092 1.00 40.59 13 ARG B N 1
ATOM 683 C CA . ARG B 1 13 ? -41.161 50.167 2.928 1.00 44.28 13 ARG B CA 1
ATOM 684 C C . ARG B 1 13 ? -40.538 50.691 1.640 1.00 44.00 13 ARG B C 1
ATOM 685 O O . ARG B 1 13 ? -40.055 49.913 0.819 1.00 42.53 13 ARG B O 1
ATOM 693 N N . GLU B 1 14 ? -40.545 52.009 1.469 1.00 39.51 14 GLU B N 1
ATOM 694 C CA . GLU B 1 14 ? -39.979 52.610 0.268 1.00 43.99 14 GLU B CA 1
ATOM 695 C C . GLU B 1 14 ? -38.476 52.390 0.174 1.00 40.28 14 GLU B C 1
ATOM 696 O O . GLU B 1 14 ? -37.920 52.312 -0.918 1.00 40.48 14 GLU B O 1
ATOM 702 N N . GLU B 1 15 ? -37.820 52.282 1.322 1.00 41.02 15 GLU B N 1
ATOM 703 C CA . GLU B 1 15 ? -36.378 52.064 1.342 1.00 43.23 15 GLU B CA 1
ATOM 704 C C . GLU B 1 15 ? -36.056 50.625 0.938 1.00 41.16 15 GLU B C 1
ATOM 705 O O . GLU B 1 15 ? -35.122 50.377 0.172 1.00 41.11 15 GLU B O 1
ATOM 711 N N . ALA B 1 16 ? -36.827 49.676 1.456 1.00 32.74 16 ALA B N 1
ATOM 712 C CA . ALA B 1 16 ? -36.615 48.269 1.120 1.00 39.60 16 ALA B CA 1
ATOM 713 C C . ALA B 1 16 ? -36.975 48.049 -0.354 1.00 35.04 16 ALA B C 1
ATOM 714 O O . ALA B 1 16 ? -36.332 47.275 -1.058 1.00 36.71 16 ALA B O 1
ATOM 716 N N . ARG B 1 17 ? -38.004 48.755 -0.808 1.00 35.15 17 ARG B N 1
ATOM 717 C CA . ARG B 1 17 ? -38.477 48.677 -2.186 1.00 37.74 17 ARG B CA 1
ATOM 718 C C . ARG B 1 17 ? -37.382 49.166 -3.139 1.00 47.43 17 ARG B C 1
ATOM 719 O O . ARG B 1 17 ? -37.080 48.522 -4.149 1.00 42.77 17 ARG B O 1
ATOM 727 N N . ARG B 1 18 ? -36.780 50.303 -2.800 1.00 43.82 18 ARG B N 1
ATOM 728 C CA . ARG B 1 18 ? -35.725 50.890 -3.620 1.00 44.76 18 ARG B CA 1
ATOM 729 C C . ARG B 1 18 ? -34.538 49.932 -3.740 1.00 38.70 18 ARG B C 1
ATOM 730 O O . ARG B 1 18 ? -34.026 49.699 -4.834 1.00 36.73 18 ARG B O 1
ATOM 738 N N . ARG B 1 19 ? -34.110 49.380 -2.609 1.00 35.26 19 ARG B N 1
ATOM 739 C CA . ARG B 1 19 ? -32.988 48.449 -2.588 1.00 37.62 19 ARG B CA 1
ATOM 740 C C . ARG B 1 19 ? -33.270 47.159 -3.360 1.00 38.91 19 ARG B C 1
ATOM 741 O O . ARG B 1 19 ? -32.363 46.588 -3.969 1.00 37.65 19 ARG B O 1
ATOM 749 N N . LEU B 1 20 ? -34.518 46.694 -3.331 1.00 35.30 20 LEU B N 1
ATOM 750 C CA . LEU B 1 20 ? -34.881 45.478 -4.053 1.00 37.88 20 LEU B CA 1
ATOM 751 C C . LEU B 1 20 ? -34.926 45.782 -5.541 1.00 36.76 20 LEU B C 1
ATOM 752 O O . LEU B 1 20 ? -34.527 44.960 -6.369 1.00 30.71 20 LEU B O 1
ATOM 757 N N . LEU B 1 21 ? -35.421 46.969 -5.878 1.00 35.41 21 LEU B N 1
ATOM 758 C CA . LEU B 1 21 ? -35.491 47.373 -7.268 1.00 41.41 21 LEU B CA 1
ATOM 759 C C . LEU B 1 21 ? -34.085 47.378 -7.847 1.00 42.55 21 LEU B C 1
ATOM 760 O O . LEU B 1 21 ? -33.865 46.939 -8.968 1.00 40.74 21 LEU B O 1
ATOM 765 N N . SER B 1 22 ? -33.129 47.867 -7.066 1.00 43.58 22 SER B N 1
ATOM 766 C CA . SER B 1 22 ? -31.752 47.911 -7.516 1.00 39.87 22 SER B CA 1
ATOM 767 C C . SER B 1 22 ? -31.205 46.490 -7.613 1.00 45.14 22 SER B C 1
ATOM 768 O O . SER B 1 22 ? -30.467 46.162 -8.545 1.00 39.81 22 SER B O 1
ATOM 771 N N . ALA B 1 23 ? -31.574 45.650 -6.648 1.00 34.73 23 ALA B N 1
ATOM 772 C CA . ALA B 1 23 ? -31.141 44.262 -6.628 1.00 37.79 23 ALA B CA 1
ATOM 773 C C . ALA B 1 23 ? -31.656 43.582 -7.892 1.00 30.97 23 ALA B C 1
ATOM 774 O O . ALA B 1 23 ? -30.922 42.870 -8.567 1.00 35.32 23 ALA B O 1
ATOM 776 N N . LYS B 1 24 ? -32.924 43.820 -8.207 1.00 37.75 24 LYS B N 1
ATOM 777 C CA . LYS B 1 24 ? -33.538 43.246 -9.396 1.00 40.10 24 LYS B CA 1
ATOM 778 C C . LYS B 1 24 ? -32.835 43.783 -10.642 1.00 42.90 24 LYS B C 1
ATOM 779 O O . LYS B 1 24 ? -32.584 43.041 -11.592 1.00 39.92 24 LYS B O 1
ATOM 785 N N . GLY B 1 25 ? -32.523 45.076 -10.629 1.00 46.26 25 GLY B N 1
ATOM 786 C CA . GLY B 1 25 ? -31.843 45.684 -11.760 1.00 41.00 25 GLY B CA 1
ATOM 787 C C . GLY B 1 25 ? -30.494 45.026 -11.968 1.00 38.46 25 GLY B C 1
ATOM 788 O O . GLY B 1 25 ? -30.078 44.758 -13.098 1.00 43.16 25 GLY B O 1
ATOM 789 N N . HIS B 1 26 ? -29.811 44.757 -10.862 1.00 37.97 26 HIS B N 1
ATOM 790 C CA . HIS B 1 26 ? -28.507 44.115 -10.898 1.00 36.34 26 HIS B CA 1
ATOM 791 C C . HIS B 1 26 ? -28.621 42.660 -11.389 1.00 32.58 26 HIS B C 1
ATOM 792 O O . HIS B 1 26 ? -27.748 42.159 -12.092 1.00 30.71 26 HIS B O 1
ATOM 799 N N . LEU B 1 27 ? -29.703 41.980 -11.026 1.00 32.34 27 LEU B N 1
ATOM 800 C CA . LEU B 1 27 ? -29.870 40.592 -11.452 1.00 35.25 27 LEU B CA 1
ATOM 801 C C . LEU B 1 27 ? -30.157 40.524 -12.952 1.00 34.00 27 LEU B C 1
ATOM 802 O O . LEU B 1 27 ? -29.719 39.599 -13.640 1.00 32.71 27 LEU B O 1
ATOM 807 N N . GLU B 1 28 ? -30.884 41.512 -13.457 1.00 36.18 28 GLU B N 1
ATOM 808 C CA . GLU B 1 28 ? -31.211 41.555 -14.875 1.00 39.24 28 GLU B CA 1
ATOM 809 C C . GLU B 1 28 ? -29.936 41.847 -15.661 1.00 41.36 28 GLU B C 1
ATOM 810 O O . GLU B 1 28 ? -29.818 41.483 -16.829 1.00 38.85 28 GLU B O 1
ATOM 816 N N . GLY B 1 29 ? -28.978 42.492 -15.000 1.00 37.58 29 GLY B N 1
ATOM 817 C CA . GLY B 1 29 ? -27.715 42.806 -15.640 1.00 35.17 29 GLY B CA 1
ATOM 818 C C . GLY B 1 29 ? -26.905 41.535 -15.794 1.00 41.17 29 GLY B C 1
ATOM 819 O O . GLY B 1 29 ? -26.273 41.316 -16.829 1.00 35.64 29 GLY B O 1
ATOM 820 N N . ILE B 1 30 ? -26.932 40.692 -14.762 1.00 36.43 30 ILE B N 1
ATOM 821 C CA . ILE B 1 30 ? -26.207 39.426 -14.787 1.00 40.47 30 ILE B CA 1
ATOM 822 C C . ILE B 1 30 ? -26.802 38.552 -15.894 1.00 39.41 30 ILE B C 1
ATOM 823 O O . ILE B 1 30 ? -26.068 37.916 -16.661 1.00 35.36 30 ILE B O 1
ATOM 828 N N . LEU B 1 31 ? -28.133 38.531 -15.968 1.00 38.74 31 LEU B N 1
ATOM 829 C CA . LEU B 1 31 ? -28.844 37.751 -16.982 1.00 32.57 31 LEU B CA 1
ATOM 830 C C . LEU B 1 31 ? -28.420 38.187 -18.384 1.00 38.52 31 LEU B C 1
ATOM 831 O O . LEU B 1 31 ? -28.275 37.358 -19.279 1.00 40.87 31 LEU B O 1
ATOM 836 N N . ARG B 1 32 ? -28.222 39.488 -18.570 1.00 37.57 32 ARG B N 1
ATOM 837 C CA . ARG B 1 32 ? -27.805 40.000 -19.871 1.00 43.45 32 ARG B CA 1
ATOM 838 C C . ARG B 1 32 ? -26.364 39.582 -20.137 1.00 41.69 32 ARG B C 1
ATOM 839 O O . ARG B 1 32 ? -26.040 39.140 -21.239 1.00 40.23 32 ARG B O 1
ATOM 855 N N . LEU B 1 34 ? -24.882 37.049 -19.100 1.00 44.05 34 LEU B N 1
ATOM 856 C CA . LEU B 1 34 ? -24.853 35.627 -19.395 1.00 43.24 34 LEU B CA 1
ATOM 857 C C . LEU B 1 34 ? -25.229 35.368 -20.848 1.00 43.86 34 LEU B C 1
ATOM 858 O O . LEU B 1 34 ? -25.212 34.229 -21.306 1.00 46.61 34 LEU B O 1
ATOM 863 N N . GLU B 1 35 ? -25.581 36.423 -21.575 1.00 45.35 35 GLU B N 1
ATOM 864 C CA . GLU B 1 35 ? -25.917 36.258 -22.982 1.00 52.92 35 GLU B CA 1
ATOM 865 C C . GLU B 1 35 ? -24.653 36.429 -23.808 1.00 53.01 35 GLU B C 1
ATOM 866 O O . GLU B 1 35 ? -24.604 36.025 -24.966 1.00 57.50 35 GLU B O 1
ATOM 872 N N . ASP B 1 36 ? -23.633 37.037 -23.208 1.00 53.51 36 ASP B N 1
ATOM 873 C CA . ASP B 1 36 ? -22.362 37.231 -23.896 1.00 52.68 36 ASP B CA 1
ATOM 874 C C . ASP B 1 36 ? -21.612 35.905 -23.911 1.00 51.96 36 ASP B C 1
ATOM 875 O O . ASP B 1 36 ? -21.888 35.019 -23.102 1.00 48.26 36 ASP B O 1
ATOM 880 N N . GLU B 1 37 ? -20.656 35.779 -24.826 1.00 53.40 37 GLU B N 1
ATOM 881 C CA . GLU B 1 37 ? -19.887 34.550 -24.965 1.00 51.08 37 GLU B CA 1
ATOM 882 C C . GLU B 1 37 ? -18.599 34.494 -24.146 1.00 52.74 37 GLU B C 1
ATOM 883 O O . GLU B 1 37 ? -18.117 33.411 -23.825 1.00 59.75 37 GLU B O 1
ATOM 885 N N . LYS B 1 38 ? -18.045 35.649 -23.796 1.00 56.54 38 LYS B N 1
ATOM 886 C CA . LYS B 1 38 ? -16.802 35.678 -23.032 1.00 55.56 38 LYS B CA 1
ATOM 887 C C . LYS B 1 38 ? -16.974 35.998 -21.546 1.00 58.62 38 LYS B C 1
ATOM 888 O O . LYS B 1 38 ? -16.106 36.624 -20.935 1.00 61.34 38 LYS B O 1
ATOM 890 N N . VAL B 1 39 ? -18.084 35.566 -20.959 1.00 56.58 39 VAL B N 1
ATOM 891 C CA . VAL B 1 39 ? -18.323 35.823 -19.542 1.00 49.98 39 VAL B CA 1
ATOM 892 C C . VAL B 1 39 ? -17.416 34.942 -18.683 1.00 45.51 39 VAL B C 1
ATOM 893 O O . VAL B 1 39 ? -17.235 33.759 -18.973 1.00 43.07 39 VAL B O 1
ATOM 897 N N . TYR B 1 40 ? -16.843 35.524 -17.631 1.00 43.47 40 TYR B N 1
ATOM 898 C CA . TYR B 1 40 ? -15.953 34.782 -16.741 1.00 48.35 40 TYR B CA 1
ATOM 899 C C . TYR B 1 40 ? -16.684 34.272 -15.504 1.00 46.53 40 TYR B C 1
ATOM 900 O O . TYR B 1 40 ? -17.521 34.968 -14.931 1.00 42.26 40 TYR B O 1
ATOM 909 N N . CYS B 1 41 ? -16.344 33.057 -15.088 1.00 44.03 41 CYS B N 1
ATOM 910 C CA . CYS B 1 41 ? -16.972 32.438 -13.928 1.00 43.13 41 CYS B CA 1
ATOM 911 C C . CYS B 1 41 ? -16.913 33.321 -12.683 1.00 45.64 41 CYS B C 1
ATOM 912 O O . CYS B 1 41 ? -17.923 33.518 -12.008 1.00 49.71 41 CYS B O 1
ATOM 915 N N . VAL B 1 42 ? -15.732 33.860 -12.394 1.00 42.35 42 VAL B N 1
ATOM 916 C CA . VAL B 1 42 ? -15.523 34.717 -11.229 1.00 42.68 42 VAL B CA 1
ATOM 917 C C . VAL B 1 42 ? -16.408 35.962 -11.206 1.00 44.15 42 VAL B C 1
ATOM 918 O O . VAL B 1 42 ? -16.840 36.403 -10.137 1.00 45.83 42 VAL B O 1
ATOM 922 N N . ASP B 1 43 ? -16.669 36.542 -12.376 1.00 41.15 43 ASP B N 1
ATOM 923 C CA . ASP B 1 43 ? -17.513 37.734 -12.442 1.00 48.52 43 ASP B CA 1
ATOM 924 C C . ASP B 1 43 ? -18.942 37.395 -12.036 1.00 43.44 43 ASP B C 1
ATOM 925 O O . ASP B 1 43 ? -19.583 38.144 -11.305 1.00 38.62 43 ASP B O 1
ATOM 930 N N . VAL B 1 44 ? -19.436 36.264 -12.525 1.00 41.79 44 VAL B N 1
ATOM 931 C CA . VAL B 1 44 ? -20.778 35.820 -12.190 1.00 43.34 44 VAL B CA 1
ATOM 932 C C . VAL B 1 44 ? -20.853 35.616 -10.677 1.00 37.07 44 VAL B C 1
ATOM 933 O O . VAL B 1 44 ? -21.759 36.122 -10.020 1.00 43.52 44 VAL B O 1
ATOM 937 N N . LEU B 1 45 ? -19.883 34.896 -10.124 1.00 35.20 45 LEU B N 1
ATOM 938 C CA . LEU B 1 45 ? -19.866 34.636 -8.686 1.00 40.12 45 LEU B CA 1
ATOM 939 C C . LEU B 1 45 ? -19.814 35.920 -7.872 1.00 40.12 45 LEU B C 1
ATOM 940 O O . LEU B 1 45 ? -20.483 36.042 -6.846 1.00 38.31 45 LEU B O 1
ATOM 945 N N . LYS B 1 46 ? -19.018 36.880 -8.331 1.00 36.76 46 LYS B N 1
ATOM 946 C CA . LYS B 1 46 ? -18.889 38.146 -7.626 1.00 40.76 46 LYS B CA 1
ATOM 947 C C . LYS B 1 46 ? -20.181 38.951 -7.651 1.00 35.89 46 LYS B C 1
ATOM 948 O O . LYS B 1 46 ? -20.615 39.496 -6.633 1.00 33.54 46 LYS B O 1
ATOM 954 N N . GLN B 1 47 ? -20.781 39.049 -8.828 1.00 37.62 47 GLN B N 1
ATOM 955 C CA . GLN B 1 47 ? -22.015 39.808 -8.970 1.00 35.80 47 GLN B CA 1
ATOM 956 C C . GLN B 1 47 ? -23.167 39.136 -8.232 1.00 33.13 47 GLN B C 1
ATOM 957 O O . GLN B 1 47 ? -24.042 39.811 -7.701 1.00 32.21 47 GLN B O 1
ATOM 963 N N . LEU B 1 48 ? -23.169 37.808 -8.199 1.00 34.24 48 LEU B N 1
ATOM 964 C CA . LEU B 1 48 ? -24.222 37.104 -7.481 1.00 38.10 48 LEU B CA 1
ATOM 965 C C . LEU B 1 48 ? -24.070 37.444 -6.003 1.00 40.69 48 LEU B C 1
ATOM 966 O O . LEU B 1 48 ? -25.055 37.687 -5.307 1.00 34.68 48 LEU B O 1
ATOM 971 N N . LYS B 1 49 ? -22.825 37.473 -5.533 1.00 39.19 49 LYS B N 1
ATOM 972 C CA . LYS B 1 49 ? -22.554 37.804 -4.140 1.00 39.80 49 LYS B CA 1
ATOM 973 C C . LYS B 1 49 ? -23.067 39.201 -3.826 1.00 38.28 49 LYS B C 1
ATOM 974 O O . LYS B 1 49 ? -23.516 39.468 -2.713 1.00 41.53 49 LYS B O 1
ATOM 980 N N . ALA B 1 50 ? -23.012 40.091 -4.816 1.00 43.30 50 ALA B N 1
ATOM 981 C CA . ALA B 1 50 ? -23.475 41.465 -4.636 1.00 34.58 50 ALA B CA 1
ATOM 982 C C . ALA B 1 50 ? -24.994 41.510 -4.495 1.00 38.65 50 ALA B C 1
ATOM 983 O O . ALA B 1 50 ? -25.532 42.249 -3.671 1.00 33.49 50 ALA B O 1
ATOM 985 N N . VAL B 1 51 ? -25.689 40.727 -5.308 1.00 34.80 51 VAL B N 1
ATOM 986 C CA . VAL B 1 51 ? -27.144 40.686 -5.223 1.00 39.27 51 VAL B CA 1
ATOM 987 C C . VAL B 1 51 ? -27.523 40.158 -3.835 1.00 35.33 51 VAL B C 1
ATOM 988 O O . VAL B 1 51 ? -28.429 40.676 -3.183 1.00 35.91 51 VAL B O 1
ATOM 992 N N . GLU B 1 52 ? -26.808 39.137 -3.381 1.00 36.10 52 GLU B N 1
ATOM 993 C CA . GLU B 1 52 ? -27.086 38.545 -2.079 1.00 42.11 52 GLU B CA 1
ATOM 994 C C . GLU B 1 52 ? -26.863 39.567 -0.972 1.00 43.91 52 GLU B C 1
ATOM 995 O O . GLU B 1 52 ? -27.645 39.655 -0.027 1.00 46.75 52 GLU B O 1
ATOM 1001 N N . GLY B 1 53 ? -25.796 40.348 -1.102 1.00 42.73 53 GLY B N 1
ATOM 1002 C CA . GLY B 1 53 ? -25.501 41.356 -0.106 1.00 38.89 53 GLY B CA 1
ATOM 1003 C C . GLY B 1 53 ? -26.616 42.369 0.027 1.00 39.19 53 GLY B C 1
ATOM 1004 O O . GLY B 1 53 ? -26.918 42.823 1.128 1.00 39.98 53 GLY B O 1
ATOM 1005 N N . ALA B 1 54 ? -27.232 42.728 -1.095 1.00 34.72 54 ALA B N 1
ATOM 1006 C CA . ALA B 1 54 ? -28.328 43.691 -1.084 1.00 34.15 54 ALA B CA 1
ATOM 1007 C C . ALA B 1 54 ? -29.591 43.082 -0.461 1.00 37.24 54 ALA B C 1
ATOM 1008 O O . ALA B 1 54 ? -30.360 43.780 0.203 1.00 40.23 54 ALA B O 1
ATOM 1010 N N . LEU B 1 55 ? -29.804 41.785 -0.680 1.00 34.11 55 LEU B N 1
ATOM 1011 C CA . LEU B 1 55 ? -30.972 41.106 -0.118 1.00 35.28 55 LEU B CA 1
ATOM 1012 C C . LEU B 1 55 ? -30.823 41.042 1.402 1.00 33.75 55 LEU B C 1
ATOM 1013 O O . LEU B 1 55 ? -31.800 41.178 2.140 1.00 35.81 55 LEU B O 1
ATOM 1018 N N . ASP B 1 56 ? -29.592 40.837 1.863 1.00 36.42 56 ASP B N 1
ATOM 1019 C CA . ASP B 1 56 ? -29.313 40.783 3.294 1.00 44.59 56 ASP B CA 1
ATOM 1020 C C . ASP B 1 56 ? -29.683 42.105 3.964 1.00 38.66 56 ASP B C 1
ATOM 1021 O O . ASP B 1 56 ? -30.222 42.119 5.069 1.00 37.48 56 ASP B O 1
ATOM 1026 N N . ARG B 1 57 ? -29.395 43.213 3.287 1.00 41.15 57 ARG B N 1
ATOM 1027 C CA . ARG B 1 57 ? -29.698 44.542 3.818 1.00 43.06 57 ARG B CA 1
ATOM 1028 C C . ARG B 1 57 ? -31.202 44.750 3.990 1.00 38.88 57 ARG B C 1
ATOM 1029 O O . ARG B 1 57 ? -31.643 45.345 4.970 1.00 36.71 57 ARG B O 1
ATOM 1037 N N . VAL B 1 58 ? -31.986 44.279 3.024 1.00 41.15 58 VAL B N 1
ATOM 1038 C CA . VAL B 1 58 ? -33.437 44.422 3.095 1.00 38.33 58 VAL B CA 1
ATOM 1039 C C . VAL B 1 58 ? -33.994 43.536 4.201 1.00 37.74 58 VAL B C 1
ATOM 1040 O O . VAL B 1 58 ? -34.961 43.897 4.867 1.00 41.53 58 VAL B O 1
ATOM 1044 N N . GLY B 1 59 ? -33.372 42.378 4.397 1.00 41.05 59 GLY B N 1
ATOM 1045 C CA . GLY B 1 59 ? -33.814 41.478 5.444 1.00 42.75 59 GLY B CA 1
ATOM 1046 C C . GLY B 1 59 ? -33.528 42.080 6.807 1.00 41.49 59 GLY B C 1
ATOM 1047 O O . GLY B 1 59 ? -34.352 41.996 7.711 1.00 44.05 59 GLY B O 1
ATOM 1048 N N . GLU B 1 60 ? -32.355 42.689 6.957 1.00 41.85 60 GLU B N 1
ATOM 1049 C CA . GLU B 1 60 ? -31.983 43.313 8.223 1.00 46.50 60 GLU B CA 1
ATOM 1050 C C . GLU B 1 60 ? -32.972 44.430 8.528 1.00 44.14 60 GLU B C 1
ATOM 1051 O O . GLU B 1 60 ? -33.251 44.716 9.686 1.00 46.52 60 GLU B O 1
ATOM 1065 N N . VAL B 1 62 ? -36.212 44.450 7.414 1.00 38.25 62 VAL B N 1
ATOM 1066 C CA . VAL B 1 62 ? -37.469 43.794 7.725 1.00 40.44 62 VAL B CA 1
ATOM 1067 C C . VAL B 1 62 ? -37.411 43.188 9.124 1.00 40.71 62 VAL B C 1
ATOM 1068 O O . VAL B 1 62 ? -38.393 43.228 9.863 1.00 39.43 62 VAL B O 1
ATOM 1072 N N . LEU B 1 63 ? -36.259 42.629 9.483 1.00 34.92 63 LEU B N 1
ATOM 1073 C CA . LEU B 1 63 ? -36.098 42.025 10.799 1.00 35.34 63 LEU B CA 1
ATOM 1074 C C . LEU B 1 63 ? -36.160 43.097 11.889 1.00 39.46 63 LEU B C 1
ATOM 1075 O O . LEU B 1 63 ? -36.834 42.923 12.903 1.00 38.17 63 LEU B O 1
ATOM 1080 N N . ARG B 1 64 ? -35.455 44.203 11.676 1.00 44.41 64 ARG B N 1
ATOM 1081 C CA . ARG B 1 64 ? -35.448 45.285 12.653 1.00 47.70 64 ARG B CA 1
ATOM 1082 C C . ARG B 1 64 ? -36.874 45.755 12.914 1.00 46.05 64 ARG B C 1
ATOM 1083 O O . ARG B 1 64 ? -37.259 45.970 14.064 1.00 45.91 64 ARG B O 1
ATOM 1091 N N . ALA B 1 65 ? -37.659 45.897 11.848 1.00 43.11 65 ALA B N 1
ATOM 1092 C CA . ALA B 1 65 ? -39.048 46.339 11.970 1.00 42.04 65 ALA B CA 1
ATOM 1093 C C . ALA B 1 65 ? -39.899 45.294 12.676 1.00 46.52 65 ALA B C 1
ATOM 1094 O O . ALA B 1 65 ? -40.775 45.630 13.478 1.00 44.49 65 ALA B O 1
ATOM 1096 N N . HIS B 1 66 ? -39.650 44.026 12.363 1.00 42.40 66 HIS B N 1
ATOM 1097 C CA . HIS B 1 66 ? -40.385 42.938 12.986 1.00 40.99 66 HIS B CA 1
ATOM 1098 C C . HIS B 1 66 ? -40.086 42.910 14.483 1.00 42.90 66 HIS B C 1
ATOM 1099 O O . HIS B 1 66 ? -40.998 42.808 15.300 1.00 44.94 66 HIS B O 1
ATOM 1106 N N . LEU B 1 67 ? -38.806 43.008 14.835 1.00 42.42 67 LEU B N 1
ATOM 1107 C CA . LEU B 1 67 ? -38.390 42.976 16.235 1.00 44.50 67 LEU B CA 1
ATOM 1108 C C . LEU B 1 67 ? -38.966 44.123 17.057 1.00 50.37 67 LEU B C 1
ATOM 1109 O O . LEU B 1 67 ? -39.573 43.891 18.107 1.00 47.39 67 LEU B O 1
ATOM 1114 N N . LYS B 1 68 ? -38.775 45.357 16.590 1.00 47.43 68 LYS B N 1
ATOM 1115 C CA . LYS B 1 68 ? -39.299 46.520 17.306 1.00 52.35 68 LYS B CA 1
ATOM 1116 C C . LYS B 1 68 ? -40.767 46.314 17.645 1.00 50.46 68 LYS B C 1
ATOM 1117 O O . LYS B 1 68 ? -41.203 46.599 18.758 1.00 47.65 68 LYS B O 1
ATOM 1123 N N . ASP B 1 69 ? -41.522 45.799 16.683 1.00 55.68 69 ASP B N 1
ATOM 1124 C CA . ASP B 1 69 ? -42.942 45.543 16.881 1.00 59.88 69 ASP B CA 1
ATOM 1125 C C . ASP B 1 69 ? -43.192 44.575 18.033 1.00 59.82 69 ASP B C 1
ATOM 1126 O O . ASP B 1 69 ? -43.784 44.949 19.045 1.00 56.36 69 ASP B O 1
ATOM 1131 N N . HIS B 1 70 ? -42.730 43.336 17.878 1.00 57.46 70 HIS B N 1
ATOM 1132 C CA . HIS B 1 70 ? -42.918 42.298 18.893 1.00 55.96 70 HIS B CA 1
ATOM 1133 C C . HIS B 1 70 ? -42.217 42.519 20.235 1.00 57.98 70 HIS B C 1
ATOM 1134 O O . HIS B 1 70 ? -42.566 41.887 21.237 1.00 58.20 70 HIS B O 1
ATOM 1141 N N . VAL B 1 71 ? -41.220 43.393 20.267 1.00 50.23 71 VAL B N 1
ATOM 1142 C CA . VAL B 1 71 ? -40.557 43.675 21.528 1.00 48.60 71 VAL B CA 1
ATOM 1143 C C . VAL B 1 71 ? -41.519 44.566 22.306 1.00 49.40 71 VAL B C 1
ATOM 1144 O O . VAL B 1 71 ? -41.701 44.403 23.510 1.00 42.31 71 VAL B O 1
ATOM 1148 N N . ALA B 1 72 ? -42.146 45.495 21.590 1.00 53.17 72 ALA B N 1
ATOM 1149 C CA . ALA B 1 72 ? -43.100 46.431 22.178 1.00 58.83 72 ALA B CA 1
ATOM 1150 C C . ALA B 1 72 ? -44.240 45.705 22.888 1.00 57.75 72 ALA B C 1
ATOM 1151 O O . ALA B 1 72 ? -44.949 44.900 22.282 1.00 58.00 72 ALA B O 1
ATOM 1153 N N . ILE B 1 83 ? -44.026 32.442 17.789 1.00 49.02 83 ILE B N 1
ATOM 1154 C CA . ILE B 1 83 ? -43.441 33.763 17.568 1.00 58.38 83 ILE B CA 1
ATOM 1155 C C . ILE B 1 83 ? -41.926 33.615 17.462 1.00 55.76 83 ILE B C 1
ATOM 1156 O O . ILE B 1 83 ? -41.363 33.694 16.370 1.00 59.19 83 ILE B O 1
ATOM 1161 N N . VAL B 1 84 ? -41.272 33.398 18.601 1.00 52.88 84 VAL B N 1
ATOM 1162 C CA . VAL B 1 84 ? -39.827 33.213 18.624 1.00 49.25 84 VAL B CA 1
ATOM 1163 C C . VAL B 1 84 ? -39.491 32.027 17.729 1.00 48.08 84 VAL B C 1
ATOM 1164 O O . VAL B 1 84 ? -38.517 32.059 16.977 1.00 45.91 84 VAL B O 1
ATOM 1168 N N . GLU B 1 85 ? -40.317 30.988 17.807 1.00 45.67 85 GLU B N 1
ATOM 1169 C CA . GLU B 1 85 ? -40.128 29.788 17.005 1.00 46.16 85 GLU B CA 1
ATOM 1170 C C . GLU B 1 85 ? -40.228 30.119 15.518 1.00 48.21 85 GLU B C 1
ATOM 1171 O O . GLU B 1 85 ? -39.411 29.669 14.713 1.00 43.60 85 GLU B O 1
ATOM 1173 N N . GLU B 1 86 ? -41.241 30.904 15.162 1.00 45.11 86 GLU B N 1
ATOM 1174 C CA . GLU B 1 86 ? -41.448 31.304 13.777 1.00 44.72 86 GLU B CA 1
ATOM 1175 C C . GLU B 1 86 ? -40.282 32.166 13.307 1.00 36.73 86 GLU B C 1
ATOM 1176 O O . GLU B 1 86 ? -39.798 32.000 12.192 1.00 40.52 86 GLU B O 1
ATOM 1178 N N . LEU B 1 87 ? -39.829 33.080 14.162 1.00 36.91 87 LEU B N 1
ATOM 1179 C CA . LEU B 1 87 ? -38.712 33.947 13.797 1.00 41.98 87 LEU B CA 1
ATOM 1180 C C . LEU B 1 87 ? -37.439 33.136 13.614 1.00 40.28 87 LEU B C 1
ATOM 1181 O O . LEU B 1 87 ? -36.766 33.253 12.590 1.00 44.43 87 LEU B O 1
ATOM 1194 N N . GLU B 1 89 ? -37.189 30.072 13.096 1.00 53.48 89 GLU B N 1
ATOM 1195 C CA . GLU B 1 89 ? -37.467 29.246 11.935 1.00 55.96 89 GLU B CA 1
ATOM 1196 C C . GLU B 1 89 ? -37.082 29.988 10.654 1.00 54.65 89 GLU B C 1
ATOM 1197 O O . GLU B 1 89 ? -36.485 29.408 9.749 1.00 50.76 89 GLU B O 1
ATOM 1203 N N . ALA B 1 90 ? -37.414 31.276 10.592 1.00 51.68 90 ALA B N 1
ATOM 1204 C CA . ALA B 1 90 ? -37.108 32.092 9.420 1.00 44.13 90 ALA B CA 1
ATOM 1205 C C . ALA B 1 90 ? -35.635 32.494 9.330 1.00 45.19 90 ALA B C 1
ATOM 1206 O O . ALA B 1 90 ? -35.114 32.700 8.238 1.00 38.69 90 ALA B O 1
ATOM 1208 N N . LEU B 1 91 ? -34.967 32.620 10.472 1.00 41.75 91 LEU B N 1
ATOM 1209 C CA . LEU B 1 91 ? -33.557 32.998 10.470 1.00 50.32 91 LEU B CA 1
ATOM 1210 C C . LEU B 1 91 ? -32.656 31.825 10.076 1.00 51.14 91 LEU B C 1
ATOM 1211 O O . LEU B 1 91 ? -31.728 32.048 9.273 1.00 52.80 91 LEU B O 1
ATOM 1216 N N . HIS C 1 7 ? -29.661 40.237 32.249 1.00 68.15 7 HIS C N 1
ATOM 1217 C CA . HIS C 1 7 ? -28.652 39.153 32.426 1.00 66.66 7 HIS C CA 1
ATOM 1218 C C . HIS C 1 7 ? -29.095 37.839 31.786 1.00 61.89 7 HIS C C 1
ATOM 1219 O O . HIS C 1 7 ? -30.248 37.425 31.917 1.00 55.31 7 HIS C O 1
ATOM 1226 N N . LEU C 1 8 ? -28.165 37.188 31.096 1.00 59.01 8 LEU C N 1
ATOM 1227 C CA . LEU C 1 8 ? -28.437 35.914 30.447 1.00 56.02 8 LEU C CA 1
ATOM 1228 C C . LEU C 1 8 ? -28.868 34.904 31.505 1.00 53.71 8 LEU C C 1
ATOM 1229 O O . LEU C 1 8 ? -28.241 34.793 32.557 1.00 53.98 8 LEU C O 1
ATOM 1234 N N . ASP C 1 9 ? -29.945 34.178 31.231 1.00 58.51 9 ASP C N 1
ATOM 1235 C CA . ASP C 1 9 ? -30.449 33.180 32.168 1.00 60.26 9 ASP C CA 1
ATOM 1236 C C . ASP C 1 9 ? -29.343 32.248 32.661 1.00 61.94 9 ASP C C 1
ATOM 1237 O O . ASP C 1 9 ? -28.519 31.777 31.877 1.00 62.78 9 ASP C O 1
ATOM 1242 N N . PRO C 1 10 ? -29.306 31.979 33.976 1.00 61.24 10 PRO C N 1
ATOM 1243 C CA . PRO C 1 10 ? -28.297 31.098 34.572 1.00 57.79 10 PRO C CA 1
ATOM 1244 C C . PRO C 1 10 ? -28.265 29.693 33.955 1.00 56.85 10 PRO C C 1
ATOM 1245 O O . PRO C 1 10 ? -27.195 29.107 33.798 1.00 53.31 10 PRO C O 1
ATOM 1249 N N . LYS C 1 11 ? -29.435 29.157 33.612 1.00 49.22 11 LYS C N 1
ATOM 1250 C CA . LYS C 1 11 ? -29.520 27.822 33.017 1.00 52.86 11 LYS C CA 1
ATOM 1251 C C . LYS C 1 11 ? -28.899 27.795 31.620 1.00 49.61 11 LYS C C 1
ATOM 1252 O O . LYS C 1 11 ? -28.178 26.857 31.269 1.00 45.30 11 LYS C O 1
ATOM 1254 N N . VAL C 1 12 ? -29.190 28.823 30.828 1.00 49.07 12 VAL C N 1
ATOM 1255 C CA . VAL C 1 12 ? -28.649 28.929 29.478 1.00 46.81 12 VAL C CA 1
ATOM 1256 C C . VAL C 1 12 ? -27.146 29.130 29.599 1.00 44.64 12 VAL C C 1
ATOM 1257 O O . VAL C 1 12 ? -26.366 28.574 28.829 1.00 45.64 12 VAL C O 1
ATOM 1261 N N . ARG C 1 13 ? -26.752 29.924 30.586 1.00 37.04 13 ARG C N 1
ATOM 1262 C CA . ARG C 1 13 ? -25.349 30.210 30.834 1.00 44.56 13 ARG C CA 1
ATOM 1263 C C . ARG C 1 13 ? -24.601 28.899 31.092 1.00 49.75 13 ARG C C 1
ATOM 1264 O O . ARG C 1 13 ? -23.508 28.677 30.558 1.00 42.26 13 ARG C O 1
ATOM 1272 N N . GLU C 1 14 ? -25.207 28.031 31.900 1.00 46.78 14 GLU C N 1
ATOM 1273 C CA . GLU C 1 14 ? -24.610 26.742 32.234 1.00 47.90 14 GLU C CA 1
ATOM 1274 C C . GLU C 1 14 ? -24.543 25.840 31.006 1.00 42.46 14 GLU C C 1
ATOM 1275 O O . GLU C 1 14 ? -23.521 25.209 30.746 1.00 45.47 14 GLU C O 1
ATOM 1277 N N . GLU C 1 15 ? -25.633 25.784 30.250 1.00 39.79 15 GLU C N 1
ATOM 1278 C CA . GLU C 1 15 ? -25.675 24.964 29.045 1.00 41.70 15 GLU C CA 1
ATOM 1279 C C . GLU C 1 15 ? -24.673 25.499 28.014 1.00 41.71 15 GLU C C 1
ATOM 1280 O O . GLU C 1 15 ? -24.011 24.721 27.323 1.00 37.55 15 GLU C O 1
ATOM 1286 N N . ALA C 1 16 ? -24.557 26.824 27.923 1.00 33.83 16 ALA C N 1
ATOM 1287 C CA . ALA C 1 16 ? -23.622 27.452 26.987 1.00 36.83 16 ALA C CA 1
ATOM 1288 C C . ALA C 1 16 ? -22.187 27.087 27.354 1.00 36.64 16 ALA C C 1
ATOM 1289 O O . ALA C 1 16 ? -21.359 26.833 26.482 1.00 32.50 16 ALA C O 1
ATOM 1291 N N . ARG C 1 17 ? -21.904 27.056 28.651 1.00 35.62 17 ARG C N 1
ATOM 1292 C CA . ARG C 1 17 ? -20.573 26.710 29.136 1.00 42.18 17 ARG C CA 1
ATOM 1293 C C . ARG C 1 17 ? -20.204 25.281 28.760 1.00 39.11 17 ARG C C 1
ATOM 1294 O O . ARG C 1 17 ? -19.090 25.018 28.304 1.00 31.69 17 ARG C O 1
ATOM 1302 N N . ARG C 1 18 ? -21.148 24.366 28.960 1.00 37.33 18 ARG C N 1
ATOM 1303 C CA . ARG C 1 18 ? -20.936 22.959 28.661 1.00 37.14 18 ARG C CA 1
ATOM 1304 C C . ARG C 1 18 ? -20.656 22.779 27.174 1.00 34.98 18 ARG C C 1
ATOM 1305 O O . ARG C 1 18 ? -19.718 22.083 26.786 1.00 33.08 18 ARG C O 1
ATOM 1313 N N . ARG C 1 19 ? -21.463 23.424 26.341 1.00 32.09 19 ARG C N 1
ATOM 1314 C CA . ARG C 1 19 ? -21.288 23.319 24.900 1.00 33.95 19 ARG C CA 1
ATOM 1315 C C . ARG C 1 19 ? -20.005 23.959 24.380 1.00 34.50 19 ARG C C 1
ATOM 1316 O O . ARG C 1 19 ? -19.345 23.406 23.497 1.00 33.37 19 ARG C O 1
ATOM 1324 N N . LEU C 1 20 ? -19.631 25.109 24.931 1.00 29.21 20 LEU C N 1
ATOM 1325 C CA . LEU C 1 20 ? -18.431 25.776 24.456 1.00 30.46 20 LEU C CA 1
ATOM 1326 C C . LEU C 1 20 ? -17.169 25.063 24.905 1.00 27.38 20 LEU C C 1
ATOM 1327 O O . LEU C 1 20 ? -16.124 25.164 24.257 1.00 28.73 20 LEU C O 1
ATOM 1332 N N . LEU C 1 21 ? -17.268 24.340 26.014 1.00 28.46 21 LEU C N 1
ATOM 1333 C CA . LEU C 1 21 ? -16.126 23.593 26.526 1.00 27.97 21 LEU C CA 1
ATOM 1334 C C . LEU C 1 21 ? -15.817 22.481 25.523 1.00 23.63 21 LEU C C 1
ATOM 1335 O O . LEU C 1 21 ? -14.662 22.225 25.205 1.00 29.57 21 LEU C O 1
ATOM 1340 N N . SER C 1 22 ? -16.855 21.839 25.005 1.00 27.63 22 SER C N 1
ATOM 1341 C CA . SER C 1 22 ? -16.651 20.791 24.011 1.00 35.29 22 SER C CA 1
ATOM 1342 C C . SER C 1 22 ? -16.139 21.402 22.707 1.00 29.88 22 SER C C 1
ATOM 1343 O O . SER C 1 22 ? -15.231 20.865 22.080 1.00 31.76 22 SER C O 1
ATOM 1346 N N . ALA C 1 23 ? -16.716 22.529 22.304 1.00 30.23 23 ALA C N 1
ATOM 1347 C CA . ALA C 1 23 ? -16.272 23.202 21.088 1.00 29.83 23 ALA C CA 1
ATOM 1348 C C . ALA C 1 23 ? -14.793 23.558 21.249 1.00 30.84 23 ALA C C 1
ATOM 1349 O O . ALA C 1 23 ? -14.010 23.460 20.299 1.00 33.11 23 ALA C O 1
ATOM 1351 N N . LYS C 1 24 ? -14.404 23.969 22.453 1.00 27.18 24 LYS C N 1
ATOM 1352 C CA . LYS C 1 24 ? -12.999 24.307 22.684 1.00 33.55 24 LYS C CA 1
ATOM 1353 C C .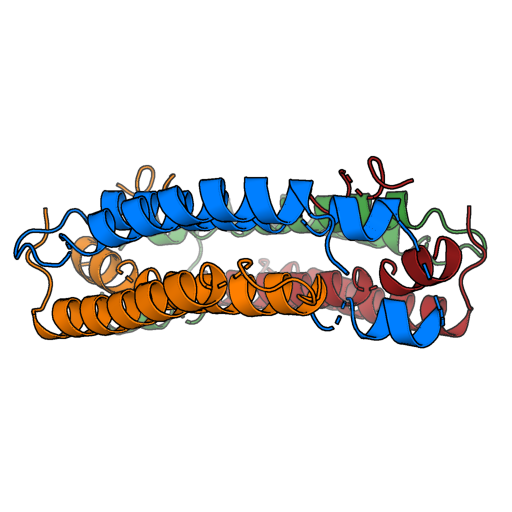 LYS C 1 24 ? -12.136 23.055 22.523 1.00 27.62 24 LYS C C 1
ATOM 1354 O O . LYS C 1 24 ? -11.075 23.099 21.905 1.00 29.69 24 LYS C O 1
ATOM 1360 N N . GLY C 1 25 ? -12.586 21.942 23.093 1.00 25.87 25 GLY C N 1
ATOM 1361 C CA . GLY C 1 25 ? -11.842 20.698 22.937 1.00 29.69 25 GLY C CA 1
ATOM 1362 C C . GLY C 1 25 ? -11.728 20.323 21.458 1.00 28.06 25 GLY C C 1
ATOM 1363 O O . GLY C 1 25 ? -10.687 19.858 21.005 1.00 28.41 25 GLY C O 1
ATOM 1364 N N . HIS C 1 26 ? -12.807 20.522 20.705 1.00 25.90 26 HIS C N 1
ATOM 1365 C CA . HIS C 1 26 ? -12.817 20.216 19.269 1.00 29.60 26 HIS C CA 1
ATOM 1366 C C . HIS C 1 26 ? -11.783 21.102 18.565 1.00 30.93 26 HIS C C 1
ATOM 1367 O O . HIS C 1 26 ? -11.013 20.641 17.719 1.00 28.22 26 HIS C O 1
ATOM 1374 N N . LEU C 1 27 ? -11.756 22.374 18.942 1.00 28.81 27 LEU C N 1
ATOM 1375 C CA . LEU C 1 27 ? -10.826 23.325 18.353 1.00 29.39 27 LEU C CA 1
ATOM 1376 C C . LEU C 1 27 ? -9.376 22.880 18.555 1.00 27.77 27 LEU C C 1
ATOM 1377 O O . LEU C 1 27 ? -8.540 23.043 17.662 1.00 30.00 27 LEU C O 1
ATOM 1382 N N . GLU C 1 28 ? -9.071 22.317 19.722 1.00 26.30 28 GLU C N 1
ATOM 1383 C CA . GLU C 1 28 ? -7.718 21.843 19.977 1.00 26.87 28 GLU C CA 1
ATOM 1384 C C . GLU C 1 28 ? -7.374 20.670 19.077 1.00 28.23 28 GLU C C 1
ATOM 1385 O O . GLU C 1 28 ? -6.203 20.445 18.754 1.00 28.47 28 GLU C O 1
ATOM 1391 N N . GLY C 1 29 ? -8.396 19.916 18.683 1.00 25.80 29 GLY C N 1
ATOM 1392 C CA . GLY C 1 29 ? -8.166 18.795 17.795 1.00 27.06 29 GLY C CA 1
ATOM 1393 C C . GLY C 1 29 ? -7.704 19.327 16.448 1.00 26.46 29 GLY C C 1
ATOM 1394 O O . GLY C 1 29 ? -6.848 18.733 15.791 1.00 29.67 29 GLY C O 1
ATOM 1395 N N . ILE C 1 30 ? -8.269 20.455 16.030 1.00 27.32 30 ILE C N 1
ATOM 1396 C CA . ILE C 1 30 ? -7.880 21.034 14.751 1.00 31.38 30 ILE C CA 1
ATOM 1397 C C . ILE C 1 30 ? -6.440 21.525 14.854 1.00 30.97 30 ILE C C 1
ATOM 1398 O O . ILE C 1 30 ? -5.662 21.407 13.904 1.00 28.71 30 ILE C O 1
ATOM 1403 N N . LEU C 1 31 ? -6.095 22.067 16.019 1.00 32.83 31 LEU C N 1
ATOM 1404 C CA . LEU C 1 31 ? -4.747 22.546 16.284 1.00 34.95 31 LEU C CA 1
ATOM 1405 C C . LEU C 1 31 ? -3.754 21.399 16.139 1.00 36.56 31 LEU C C 1
ATOM 1406 O O . LEU C 1 31 ? -2.698 21.562 15.533 1.00 32.98 31 LEU C O 1
ATOM 1411 N N . ARG C 1 32 ? -4.101 20.239 16.699 1.00 36.28 32 ARG C N 1
ATOM 1412 C CA . ARG C 1 32 ? -3.228 19.064 16.634 1.00 33.76 32 ARG C CA 1
ATOM 1413 C C . ARG C 1 32 ? -3.060 18.586 15.197 1.00 34.75 32 ARG C C 1
ATOM 1414 O O . ARG C 1 32 ? -1.976 18.159 14.801 1.00 36.36 32 ARG C O 1
ATOM 1430 N N . LEU C 1 34 ? -3.096 20.402 12.561 1.00 34.73 34 LEU C N 1
ATOM 1431 C CA . LEU C 1 34 ? -2.199 21.334 11.888 1.00 46.68 34 LEU C CA 1
ATOM 1432 C C . LEU C 1 34 ? -0.753 21.199 12.348 1.00 46.83 34 LEU C C 1
ATOM 1433 O O . LEU C 1 34 ? 0.172 21.380 11.558 1.00 54.70 34 LEU C O 1
ATOM 1438 N N . GLU C 1 35 ? -0.558 20.862 13.615 1.00 43.69 35 GLU C N 1
ATOM 1439 C CA . GLU C 1 35 ? 0.788 20.716 14.150 1.00 48.59 35 GLU C CA 1
ATOM 1440 C C . GLU C 1 35 ? 1.492 19.496 13.576 1.00 48.98 35 GLU C C 1
ATOM 1441 O O . GLU C 1 35 ? 2.635 19.202 13.921 1.00 56.75 35 GLU C O 1
ATOM 1447 N N . ASP C 1 36 ? 0.797 18.782 12.700 1.00 50.38 36 ASP C N 1
ATOM 1448 C CA . ASP C 1 36 ? 1.377 17.627 12.038 1.00 54.25 36 ASP C CA 1
ATOM 1449 C C . ASP C 1 36 ? 1.864 18.134 10.684 1.00 55.82 36 ASP C C 1
ATOM 1450 O O . ASP C 1 36 ? 1.274 19.048 10.114 1.00 54.05 36 ASP C O 1
ATOM 1455 N N . GLU C 1 37 ? 2.943 17.555 10.173 1.00 56.24 37 GLU C N 1
ATOM 1456 C CA . GLU C 1 37 ? 3.480 17.996 8.893 1.00 54.27 37 GLU C CA 1
ATOM 1457 C C . GLU C 1 37 ? 2.544 17.641 7.740 1.00 49.43 37 GLU C C 1
ATOM 1458 O O . GLU C 1 37 ? 2.366 18.427 6.814 1.00 50.33 37 GLU C O 1
ATOM 1464 N N . LYS C 1 38 ? 1.934 16.464 7.805 1.00 44.34 38 LYS C N 1
ATOM 1465 C CA . LYS C 1 38 ? 1.006 16.033 6.765 1.00 48.76 38 LYS C CA 1
ATOM 1466 C C . LYS C 1 38 ? -0.421 16.401 7.160 1.00 46.99 38 LYS C C 1
ATOM 1467 O O . LYS C 1 38 ? -0.899 16.012 8.224 1.00 47.95 38 LYS C O 1
ATOM 1473 N N . VAL C 1 39 ? -1.096 17.145 6.291 1.00 46.16 39 VAL C N 1
ATOM 1474 C CA . VAL C 1 39 ? -2.453 17.606 6.556 1.00 51.43 39 VAL C CA 1
ATOM 1475 C C . VAL C 1 39 ? -3.493 17.254 5.494 1.00 50.57 39 VAL C C 1
ATOM 1476 O O . VAL C 1 39 ? -3.256 17.404 4.297 1.00 47.03 39 VAL C O 1
ATOM 1480 N N . TYR C 1 40 ? -4.654 16.795 5.949 1.00 53.32 40 TYR C N 1
ATOM 1481 C CA . TYR C 1 40 ? -5.758 16.454 5.056 1.00 51.99 40 TYR C CA 1
ATOM 1482 C C . TYR C 1 40 ? -6.636 17.704 4.996 1.00 49.46 40 TYR C C 1
ATOM 1483 O O . TYR C 1 40 ? -7.613 17.821 5.736 1.00 50.82 40 TYR C O 1
ATOM 1492 N N . CYS C 1 41 ? -6.276 18.638 4.123 1.00 46.06 41 CYS C N 1
ATOM 1493 C CA . CYS C 1 41 ? -7.002 19.899 3.975 1.00 44.15 41 CYS C CA 1
ATOM 1494 C C . CYS C 1 41 ? -8.523 19.838 4.071 1.00 43.15 41 CYS C C 1
ATOM 1495 O O . CYS C 1 41 ? -9.135 20.635 4.786 1.00 39.47 41 CYS C O 1
ATOM 1498 N N . VAL C 1 42 ? -9.134 18.908 3.344 1.00 41.94 42 VAL C N 1
ATOM 1499 C CA . VAL C 1 42 ? -10.580 18.771 3.352 1.00 40.58 42 VAL C CA 1
ATOM 1500 C C . VAL C 1 42 ? -11.104 18.290 4.701 1.00 41.86 42 VAL C C 1
ATOM 1501 O O . VAL C 1 42 ? -12.212 18.647 5.096 1.00 35.90 42 VAL C O 1
ATOM 1505 N N . ASP C 1 43 ? -10.319 17.476 5.403 1.00 41.99 43 ASP C N 1
ATOM 1506 C CA . ASP C 1 43 ? -10.728 16.993 6.722 1.00 43.27 43 ASP C CA 1
ATOM 1507 C C . ASP C 1 43 ? -10.728 18.211 7.647 1.00 37.29 43 ASP C C 1
ATOM 1508 O O . ASP C 1 43 ? -11.641 18.398 8.450 1.00 35.15 43 ASP C O 1
ATOM 1513 N N . VAL C 1 44 ? -9.696 19.037 7.510 1.00 33.15 44 VAL C N 1
ATOM 1514 C CA . VAL C 1 44 ? -9.559 20.247 8.310 1.00 35.25 44 VAL C CA 1
ATOM 1515 C C . VAL C 1 44 ? -10.691 21.231 8.020 1.00 33.62 44 VAL C C 1
ATOM 1516 O O . VAL C 1 44 ? -11.223 21.856 8.941 1.00 32.26 44 VAL C O 1
ATOM 1520 N N . LEU C 1 45 ? -11.064 21.373 6.748 1.00 32.89 45 LEU C N 1
ATOM 1521 C CA . LEU C 1 45 ? -12.156 22.278 6.394 1.00 31.52 45 LEU C CA 1
ATOM 1522 C C . LEU C 1 45 ? -13.446 21.777 7.025 1.00 32.84 45 LEU C C 1
ATOM 1523 O O . LEU C 1 45 ? -14.260 22.566 7.513 1.00 35.08 45 LEU C O 1
ATOM 1528 N N . LYS C 1 46 ? -13.631 20.460 7.016 1.00 29.27 46 LYS C N 1
ATOM 1529 C CA . LYS C 1 46 ? -14.827 19.870 7.604 1.00 32.24 46 LYS C CA 1
ATOM 1530 C C . LYS C 1 46 ? -14.849 20.033 9.116 1.00 27.21 46 LYS C C 1
ATOM 1531 O O . LYS C 1 46 ? -15.902 20.281 9.698 1.00 28.56 46 LYS C O 1
ATOM 1537 N N . GLN C 1 47 ? -13.695 19.875 9.760 1.00 30.35 47 GLN C N 1
ATOM 1538 C CA . GLN C 1 47 ? -13.647 20.018 11.212 1.00 35.36 47 GLN C CA 1
ATOM 1539 C C . GLN C 1 47 ? -13.959 21.472 11.578 1.00 32.61 47 GLN C C 1
ATOM 1540 O O . GLN C 1 47 ? -14.682 21.734 12.542 1.00 29.98 47 GLN C O 1
ATOM 1546 N N . LEU C 1 48 ? -13.427 22.411 10.796 1.00 28.25 48 LEU C N 1
ATOM 1547 C CA . LEU C 1 48 ? -13.661 23.835 11.038 1.00 28.63 48 LEU C CA 1
ATOM 1548 C C . LEU C 1 48 ? -15.139 24.181 10.947 1.00 33.12 48 LEU C C 1
ATOM 1549 O O . LEU C 1 48 ? -15.665 24.918 11.791 1.00 29.39 48 LEU C O 1
ATOM 1554 N N . LYS C 1 49 ? -15.809 23.645 9.929 1.00 32.39 49 LYS C N 1
ATOM 1555 C CA . LYS C 1 49 ? -17.230 23.889 9.746 1.00 30.54 49 LYS C CA 1
ATOM 1556 C C . LYS C 1 49 ? -18.020 23.277 10.897 1.00 33.40 49 LYS C C 1
ATOM 1557 O O . LYS C 1 49 ? -19.022 23.840 11.343 1.00 29.45 49 LYS C O 1
ATOM 1563 N N . ALA C 1 50 ? -17.571 22.113 11.363 1.00 31.07 50 ALA C N 1
ATOM 1564 C CA . ALA C 1 50 ? -18.225 21.430 12.472 1.00 31.52 50 ALA C CA 1
ATOM 1565 C C . ALA C 1 50 ? -18.155 22.300 13.730 1.00 28.78 50 ALA C C 1
ATOM 1566 O O . ALA C 1 50 ? -19.146 22.455 14.436 1.00 34.37 50 ALA C O 1
ATOM 1568 N N . VAL C 1 51 ? -16.986 22.866 14.010 1.00 28.18 51 VAL C N 1
ATOM 1569 C CA . VAL C 1 51 ? -16.835 23.718 15.187 1.00 33.49 51 VAL C CA 1
ATOM 1570 C C . VAL C 1 51 ? -17.695 24.970 15.034 1.00 31.47 51 VAL C C 1
ATOM 1571 O O . VAL C 1 51 ? -18.319 25.421 15.995 1.00 33.23 51 VAL C O 1
ATOM 1575 N N . GLU C 1 52 ? -17.742 25.514 13.821 1.00 30.83 52 GLU C N 1
ATOM 1576 C CA . GLU C 1 52 ? -18.555 26.697 13.546 1.00 35.36 52 GLU C CA 1
ATOM 1577 C C . GLU C 1 52 ? -20.028 26.376 13.781 1.00 31.61 52 GLU C C 1
ATOM 1578 O O . GLU C 1 52 ? -20.791 27.218 14.266 1.00 28.94 52 GLU C O 1
ATOM 1584 N N . GLY C 1 53 ? -20.421 25.150 13.439 1.00 34.29 53 GLY C N 1
ATOM 1585 C CA . GLY C 1 53 ? -21.798 24.726 13.627 1.00 30.62 53 GLY C CA 1
ATOM 1586 C C . GLY C 1 53 ? -22.157 24.637 15.100 1.00 35.48 53 GLY C C 1
ATOM 1587 O O . GLY C 1 53 ? -23.271 24.984 15.511 1.00 33.55 53 GLY C O 1
ATOM 1588 N N . ALA C 1 54 ? -21.214 24.158 15.903 1.00 25.90 54 ALA C N 1
ATOM 1589 C CA . ALA C 1 54 ? -21.435 24.042 17.338 1.00 29.83 54 ALA C CA 1
ATOM 1590 C C . ALA C 1 54 ? -21.545 25.442 17.945 1.00 32.85 54 ALA C C 1
ATOM 1591 O O . ALA C 1 54 ? -22.341 25.675 18.853 1.00 30.82 54 ALA C O 1
ATOM 1593 N N . LEU C 1 55 ? -20.738 26.370 17.443 1.00 28.03 55 LEU C N 1
ATOM 1594 C CA . LEU C 1 55 ? -20.764 27.738 17.949 1.00 34.90 55 LEU C CA 1
ATOM 1595 C C . LEU C 1 55 ? -22.106 28.373 17.599 1.00 29.69 55 LEU C C 1
ATOM 1596 O O . LEU C 1 55 ? -22.727 29.015 18.439 1.00 32.93 55 LEU C O 1
ATOM 1601 N N . ASP C 1 56 ? -22.554 28.163 16.364 1.00 32.04 56 ASP C N 1
ATOM 1602 C CA . ASP C 1 56 ? -23.838 28.677 15.893 1.00 31.81 56 ASP C CA 1
ATOM 1603 C C . ASP C 1 56 ? -25.006 28.160 16.739 1.00 38.66 56 ASP C C 1
ATOM 1604 O O . ASP C 1 56 ? -25.962 28.895 16.997 1.00 35.08 56 ASP C O 1
ATOM 1609 N N . ARG C 1 57 ? -24.939 26.896 17.157 1.00 33.92 57 ARG C N 1
ATOM 1610 C CA . ARG C 1 57 ? -25.998 26.305 17.977 1.00 37.73 57 ARG C CA 1
ATOM 1611 C C . ARG C 1 57 ? -26.085 26.991 19.347 1.00 38.52 57 ARG C C 1
ATOM 1612 O O . ARG C 1 57 ? -27.170 27.154 19.914 1.00 34.65 57 ARG C O 1
ATOM 1620 N N . VAL C 1 58 ? -24.937 27.368 19.893 1.00 33.87 58 VAL C N 1
ATOM 1621 C CA . VAL C 1 58 ? -24.929 28.042 21.182 1.00 34.25 58 VAL C CA 1
ATOM 1622 C C . VAL C 1 58 ? -25.447 29.458 20.975 1.00 33.45 58 VAL C C 1
ATOM 1623 O O . VAL C 1 58 ? -26.208 29.975 21.793 1.00 33.82 58 VAL C O 1
ATOM 1627 N N . GLY C 1 59 ? -25.030 30.080 19.878 1.00 26.97 59 GLY C N 1
ATOM 1628 C CA . GLY C 1 59 ? -25.482 31.430 19.586 1.00 29.97 59 GLY C CA 1
ATOM 1629 C C . GLY C 1 59 ? -26.990 31.411 19.416 1.00 32.13 59 GLY C C 1
ATOM 1630 O O . GLY C 1 59 ? -27.689 32.346 19.801 1.00 32.19 59 GLY C O 1
ATOM 1631 N N . GLU C 1 60 ? -27.485 30.328 18.830 1.00 27.94 60 GLU C N 1
ATOM 1632 C CA . GLU C 1 60 ? -28.908 30.141 18.601 1.00 32.92 60 GLU C CA 1
ATOM 1633 C C . GLU C 1 60 ? -29.647 30.024 19.924 1.00 37.88 60 GLU C C 1
ATOM 1634 O O . GLU C 1 60 ? -30.687 30.648 20.130 1.00 37.58 60 GLU C O 1
ATOM 1648 N N . VAL C 1 62 ? -28.692 31.059 22.947 1.00 40.68 62 VAL C N 1
ATOM 1649 C CA . VAL C 1 62 ? -28.668 32.324 23.671 1.00 41.93 62 VAL C CA 1
ATOM 1650 C C . VAL C 1 62 ? -29.644 33.340 23.057 1.00 43.12 62 VAL C C 1
ATOM 1651 O O . VAL C 1 62 ? -30.342 34.051 23.781 1.00 42.67 62 VAL C O 1
ATOM 1655 N N . LEU C 1 63 ? -29.700 33.410 21.730 1.00 34.97 63 LEU C N 1
ATOM 1656 C CA . LEU C 1 63 ? -30.618 34.341 21.075 1.00 36.55 63 LEU C CA 1
ATOM 1657 C C . LEU C 1 63 ? -32.060 34.010 21.445 1.00 37.05 63 LEU C C 1
ATOM 1658 O O . LEU C 1 63 ? -32.837 34.898 21.813 1.00 32.59 63 LEU C O 1
ATOM 1663 N N . ARG C 1 64 ? -32.405 32.728 21.352 1.00 34.07 64 ARG C N 1
ATOM 1664 C CA . ARG C 1 64 ? -33.752 32.257 21.666 1.00 42.92 64 ARG C CA 1
ATOM 1665 C C . ARG C 1 64 ? -34.202 32.680 23.069 1.00 46.25 64 ARG C C 1
ATOM 1666 O O . ARG C 1 64 ? -35.312 33.176 23.241 1.00 48.27 64 ARG C O 1
ATOM 1674 N N . ALA C 1 65 ? -33.341 32.487 24.065 1.00 43.09 65 ALA C N 1
ATOM 1675 C CA . ALA C 1 65 ? -33.666 32.862 25.441 1.00 48.31 65 ALA C CA 1
ATOM 1676 C C . ALA C 1 65 ? -33.794 34.379 25.552 1.00 47.44 65 ALA C C 1
ATOM 1677 O O . ALA C 1 65 ? -34.672 34.893 26.246 1.00 49.50 65 ALA C O 1
ATOM 1679 N N . HIS C 1 66 ? -32.907 35.085 24.858 1.00 46.85 66 HIS C N 1
ATOM 1680 C CA . HIS C 1 66 ? -32.895 36.543 24.846 1.00 43.85 66 HIS C CA 1
ATOM 1681 C C . HIS C 1 66 ? -34.191 37.051 24.211 1.00 50.81 66 HIS C C 1
ATOM 1682 O O . HIS C 1 66 ? -34.747 38.061 24.650 1.00 49.87 66 HIS C O 1
ATOM 1689 N N . LEU C 1 67 ? -34.669 36.345 23.185 1.00 46.24 67 LEU C N 1
ATOM 1690 C CA . LEU C 1 67 ? -35.903 36.725 22.503 1.00 47.49 67 LEU C CA 1
ATOM 1691 C C . LEU C 1 67 ? -37.141 36.343 23.317 1.00 53.64 67 LEU C C 1
ATOM 1692 O O . LEU C 1 67 ? -38.023 37.177 23.532 1.00 52.10 67 LEU C O 1
ATOM 1697 N N . LYS C 1 68 ? -37.216 35.089 23.760 1.00 53.78 68 LYS C N 1
ATOM 1698 C CA . LYS C 1 68 ? -38.359 34.644 24.558 1.00 59.81 68 LYS C CA 1
ATOM 1699 C C . LYS C 1 68 ? -38.571 35.654 25.671 1.00 61.30 68 LYS C C 1
ATOM 1700 O O . LYS C 1 68 ? -39.701 36.003 26.012 1.00 65.32 68 LYS C O 1
ATOM 1706 N N . ASP C 1 69 ? -37.461 36.113 26.234 1.00 65.09 69 ASP C N 1
ATOM 1707 C CA . ASP C 1 69 ? -37.482 37.093 27.303 1.00 67.21 69 ASP C CA 1
ATOM 1708 C C . ASP C 1 69 ? -38.301 38.297 26.848 1.00 67.23 69 ASP C C 1
ATOM 1709 O O . ASP C 1 69 ? -39.241 38.711 27.523 1.00 71.88 69 ASP C O 1
ATOM 1714 N N . HIS C 1 70 ? -37.938 38.849 25.692 1.00 65.17 70 HIS C N 1
ATOM 1715 C CA . HIS C 1 70 ? -38.636 40.002 25.134 1.00 60.39 70 HIS C CA 1
ATOM 1716 C C . HIS C 1 70 ? -39.818 39.548 24.284 1.00 57.25 70 HIS C C 1
ATOM 1717 O O . HIS C 1 70 ? -40.434 40.350 23.587 1.00 59.95 70 HIS C O 1
ATOM 1724 N N . VAL C 1 80 ? -37.184 49.595 23.934 1.00 51.33 80 VAL C N 1
ATOM 1725 C CA . VAL C 1 80 ? -37.343 48.917 22.653 1.00 49.87 80 VAL C CA 1
ATOM 1726 C C . VAL C 1 80 ? -36.209 49.270 21.698 1.00 53.37 80 VAL C C 1
ATOM 1727 O O . VAL C 1 80 ? -35.475 48.392 21.249 1.00 44.76 80 VAL C O 1
ATOM 1731 N N . GLU C 1 81 ? -36.074 50.559 21.393 1.00 55.60 81 GLU C N 1
ATOM 1732 C CA . GLU C 1 81 ? -35.028 51.037 20.495 1.00 62.30 81 GLU C CA 1
ATOM 1733 C C . GLU C 1 81 ? -33.659 50.498 20.891 1.00 61.42 81 GLU C C 1
ATOM 1734 O O . GLU C 1 81 ? -32.941 49.936 20.064 1.00 59.44 81 GLU C O 1
ATOM 1740 N N . GLU C 1 82 ? -33.300 50.680 22.158 1.00 59.67 82 GLU C N 1
ATOM 1741 C CA . GLU C 1 82 ? -32.012 50.211 22.657 1.00 59.16 82 GLU C CA 1
ATOM 1742 C C . GLU C 1 82 ? -31.903 48.699 22.500 1.00 55.28 82 GLU C C 1
ATOM 1743 O O . GLU C 1 82 ? -30.893 48.190 22.011 1.00 55.06 82 GLU C O 1
ATOM 1745 N N . ILE C 1 83 ? -32.946 47.987 22.921 1.00 47.74 83 ILE C N 1
ATOM 1746 C CA . ILE C 1 83 ? -32.968 46.535 22.817 1.00 49.37 83 ILE C CA 1
ATOM 1747 C C . ILE C 1 83 ? -32.621 46.125 21.388 1.00 49.37 83 ILE C C 1
ATOM 1748 O O . ILE C 1 83 ? -31.560 45.548 21.137 1.00 44.91 83 ILE C O 1
ATOM 1753 N N . VAL C 1 84 ? -33.512 46.456 20.456 1.00 46.80 84 VAL C N 1
ATOM 1754 C CA . VAL C 1 84 ? -33.332 46.120 19.051 1.00 48.05 84 VAL C CA 1
ATOM 1755 C C . VAL C 1 84 ? -31.976 46.565 18.506 1.00 53.62 84 VAL C C 1
ATOM 1756 O O . VAL C 1 84 ? -3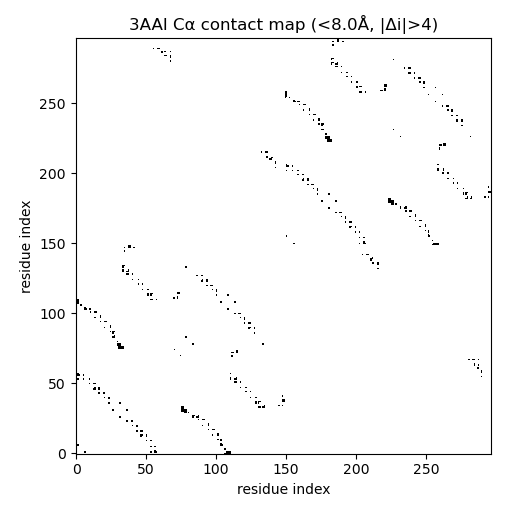1.285 45.794 17.834 1.00 51.11 84 VAL C O 1
ATOM 1760 N N . GLU C 1 85 ? -31.596 47.805 18.799 1.00 52.85 85 GLU C N 1
ATOM 1761 C CA . GLU C 1 85 ? -30.322 48.342 18.331 1.00 53.15 85 GLU C CA 1
ATOM 1762 C C . GLU C 1 85 ? -29.145 47.446 18.699 1.00 49.11 85 GLU C C 1
ATOM 1763 O O . GLU C 1 85 ? -28.321 47.106 17.849 1.00 50.14 85 GLU C O 1
ATOM 1765 N N . GLU C 1 86 ? -29.071 47.065 19.969 1.00 51.23 86 GLU C N 1
ATOM 1766 C CA . GLU C 1 86 ? -27.980 46.222 20.449 1.00 48.71 86 GLU C CA 1
ATOM 1767 C C . GLU C 1 86 ? -27.996 44.838 19.807 1.00 49.87 86 GLU C C 1
ATOM 1768 O O . GLU C 1 86 ? -26.946 44.303 19.441 1.00 48.90 86 GLU C O 1
ATOM 1770 N N . LEU C 1 87 ? -29.188 44.261 19.675 1.00 44.37 87 LEU C N 1
ATOM 1771 C CA . LEU C 1 87 ? -29.330 42.941 19.074 1.00 46.55 87 LEU C CA 1
ATOM 1772 C C . LEU C 1 87 ? -28.805 42.931 17.638 1.00 47.32 87 LEU C C 1
ATOM 1773 O O . LEU C 1 87 ? -27.949 42.116 17.287 1.00 47.91 87 LEU C O 1
ATOM 1786 N N . GLU C 1 89 ? -26.859 44.878 16.285 1.00 57.77 89 GLU C N 1
ATOM 1787 C CA . GLU C 1 89 ? -25.431 45.146 16.322 1.00 56.29 89 GLU C CA 1
ATOM 1788 C C . GLU C 1 89 ? -24.682 43.838 16.571 1.00 55.52 89 GLU C C 1
ATOM 1789 O O . GLU C 1 89 ? -23.630 43.580 15.978 1.00 39.58 89 GLU C O 1
ATOM 1795 N N . ALA C 1 90 ? -25.243 43.009 17.446 1.00 53.58 90 ALA C N 1
ATOM 1796 C CA . ALA C 1 90 ? -24.646 41.721 17.778 1.00 56.41 90 ALA C CA 1
ATOM 1797 C C . ALA C 1 90 ? -24.796 40.764 16.601 1.00 56.34 90 ALA C C 1
ATOM 1798 O O . ALA C 1 90 ? -23.867 40.034 16.257 1.00 59.31 90 ALA C O 1
ATOM 1800 N N . LEU C 1 91 ? -25.973 40.778 15.986 1.00 54.82 91 LEU C N 1
ATOM 1801 C CA . LEU C 1 91 ? -26.251 39.908 14.853 1.00 53.38 91 LEU C CA 1
ATOM 1802 C C . LEU C 1 91 ? -25.408 40.293 13.643 1.00 57.98 91 LEU C C 1
ATOM 1803 O O . LEU C 1 91 ? -24.740 39.444 13.053 1.00 52.73 91 LEU C O 1
ATOM 1808 N N . LYS C 1 92 ? -25.432 41.573 13.281 1.00 60.97 92 LYS C N 1
ATOM 1809 C CA . LYS C 1 92 ? -24.669 42.054 12.133 1.00 63.92 92 LYS C CA 1
ATOM 1810 C C . LYS C 1 92 ? -23.170 42.083 12.431 1.00 69.37 92 LYS C C 1
ATOM 1811 O O . LYS C 1 92 ? -22.521 43.098 12.100 1.00 75.50 92 LYS C O 1
ATOM 1813 N N . HIS D 1 5 ? -2.347 14.306 3.819 1.00 69.40 5 HIS D N 1
ATOM 1814 C CA . HIS D 1 5 ? -2.534 14.172 2.345 1.00 69.04 5 HIS D CA 1
ATOM 1815 C C . HIS D 1 5 ? -1.723 15.263 1.640 1.00 68.34 5 HIS D C 1
ATOM 1816 O O . HIS D 1 5 ? -1.412 15.158 0.451 1.00 70.79 5 HIS D O 1
ATOM 1823 N N . LEU D 1 6 ? -1.381 16.308 2.389 1.00 59.39 6 LEU D N 1
ATOM 1824 C CA . LEU D 1 6 ? -0.595 17.417 1.864 1.00 52.05 6 LEU D CA 1
ATOM 1825 C C . LEU D 1 6 ? 0.401 17.937 2.899 1.00 52.03 6 LEU D C 1
ATOM 1826 O O . LEU D 1 6 ? 0.053 18.144 4.067 1.00 41.42 6 LEU D O 1
ATOM 1831 N N . HIS D 1 7 ? 1.643 18.138 2.467 1.00 44.61 7 HIS D N 1
ATOM 1832 C CA . HIS D 1 7 ? 2.671 18.672 3.349 1.00 46.80 7 HIS D CA 1
ATOM 1833 C C . HIS D 1 7 ? 2.534 20.183 3.214 1.00 45.04 7 HIS D C 1
ATOM 1834 O O . HIS D 1 7 ? 3.094 20.805 2.310 1.00 47.14 7 HIS D O 1
ATOM 1841 N N . LEU D 1 8 ? 1.744 20.751 4.113 1.00 42.98 8 LEU D N 1
ATOM 1842 C CA . LEU D 1 8 ? 1.455 22.175 4.130 1.00 42.75 8 LEU D CA 1
ATOM 1843 C C . LEU D 1 8 ? 2.699 23.025 4.382 1.00 43.07 8 LEU D C 1
ATOM 1844 O O . LEU D 1 8 ? 3.545 22.678 5.205 1.00 44.90 8 LEU D O 1
ATOM 1849 N N . ASP D 1 9 ? 2.809 24.137 3.663 1.00 41.69 9 ASP D N 1
ATOM 1850 C CA . ASP D 1 9 ? 3.941 25.037 3.835 1.00 42.11 9 ASP D CA 1
ATOM 1851 C C . ASP D 1 9 ? 4.016 25.455 5.303 1.00 42.31 9 ASP D C 1
ATOM 1852 O O . ASP D 1 9 ? 3.065 26.019 5.843 1.00 47.81 9 ASP D O 1
ATOM 1857 N N . PRO D 1 10 ? 5.151 25.186 5.965 1.00 42.36 10 PRO D N 1
ATOM 1858 C CA . PRO D 1 10 ? 5.314 25.551 7.375 1.00 47.88 10 PRO D CA 1
ATOM 1859 C C . PRO D 1 10 ? 4.832 26.973 7.690 1.00 48.49 10 PRO D C 1
ATOM 1860 O O . PRO D 1 10 ? 4.297 27.226 8.770 1.00 48.07 10 PRO D O 1
ATOM 1864 N N . LYS D 1 11 ? 5.013 27.895 6.746 1.00 49.01 11 LYS D N 1
ATOM 1865 C CA . LYS D 1 11 ? 4.591 29.281 6.947 1.00 48.45 11 LYS D CA 1
ATOM 1866 C C . LYS D 1 11 ? 3.075 29.404 7.110 1.00 48.04 11 LYS D C 1
ATOM 1867 O O . LYS D 1 11 ? 2.587 30.130 7.980 1.00 43.83 11 LYS D O 1
ATOM 1873 N N . VAL D 1 12 ? 2.334 28.697 6.264 1.00 45.48 12 VAL D N 1
ATOM 1874 C CA . VAL D 1 12 ? 0.878 28.724 6.317 1.00 47.41 12 VAL D CA 1
ATOM 1875 C C . VAL D 1 12 ? 0.412 27.953 7.544 1.00 44.78 12 VAL D C 1
ATOM 1876 O O . VAL D 1 12 ? -0.565 28.323 8.199 1.00 37.85 12 VAL D O 1
ATOM 1880 N N . ARG D 1 13 ? 1.136 26.884 7.848 1.00 46.33 13 ARG D N 1
ATOM 1881 C CA . ARG D 1 13 ? 0.832 26.029 8.985 1.00 43.52 13 ARG D CA 1
ATOM 1882 C C . ARG D 1 13 ? 0.992 26.812 10.278 1.00 43.92 13 ARG D C 1
ATOM 1883 O O . ARG D 1 13 ? 0.077 26.867 11.103 1.00 42.98 13 ARG D O 1
ATOM 1891 N N . GLU D 1 14 ? 2.163 27.413 10.459 1.00 34.50 14 GLU D N 1
ATOM 1892 C CA . GLU D 1 14 ? 2.419 28.183 11.665 1.00 43.26 14 GLU D CA 1
ATOM 1893 C C . GLU D 1 14 ? 1.450 29.354 11.765 1.00 38.91 14 GLU D C 1
ATOM 1894 O O . GLU D 1 14 ? 1.035 29.731 12.855 1.00 38.82 14 GLU D O 1
ATOM 1900 N N . GLU D 1 15 ? 1.084 29.920 10.621 1.00 42.05 15 GLU D N 1
ATOM 1901 C CA . GLU D 1 15 ? 0.157 31.050 10.591 1.00 42.54 15 GLU D CA 1
ATOM 1902 C C . GLU D 1 15 ? -1.230 30.585 11.033 1.00 44.83 15 GLU D C 1
ATOM 1903 O O . GLU D 1 15 ? -1.898 31.246 11.837 1.00 41.46 15 GLU D O 1
ATOM 1909 N N . ALA D 1 16 ? -1.652 29.438 10.508 1.00 32.97 16 ALA D N 1
ATOM 1910 C CA . ALA D 1 16 ? -2.955 28.877 10.850 1.00 40.21 16 ALA D CA 1
ATOM 1911 C C . ALA D 1 16 ? -2.987 28.452 12.319 1.00 32.48 16 ALA D C 1
ATOM 1912 O O . ALA D 1 16 ? -3.996 28.619 13.001 1.00 37.38 16 ALA D O 1
ATOM 1914 N N . ARG D 1 17 ? -1.876 27.915 12.806 1.00 38.27 17 ARG D N 1
ATOM 1915 C CA . ARG D 1 17 ? -1.788 27.484 14.195 1.00 38.06 17 ARG D CA 1
ATOM 1916 C C . ARG D 1 17 ? -1.865 28.681 15.142 1.00 43.16 17 ARG D C 1
ATOM 1917 O O . ARG D 1 17 ? -2.393 28.575 16.248 1.00 38.21 17 ARG D O 1
ATOM 1925 N N . ARG D 1 18 ? -1.336 29.820 14.702 1.00 45.39 18 ARG D N 1
ATOM 1926 C CA . ARG D 1 18 ? -1.349 31.038 15.512 1.00 40.21 18 ARG D CA 1
ATOM 1927 C C . ARG D 1 18 ? -2.768 31.594 15.623 1.00 36.55 18 ARG D C 1
ATOM 1928 O O . ARG D 1 18 ? -3.216 31.974 16.704 1.00 36.43 18 ARG D O 1
ATOM 1936 N N . ARG D 1 19 ? -3.472 31.641 14.498 1.00 28.96 19 ARG D N 1
ATOM 1937 C CA . ARG D 1 19 ? -4.837 32.149 14.478 1.00 36.93 19 ARG D CA 1
ATOM 1938 C C . ARG D 1 19 ? -5.817 31.271 15.260 1.00 36.68 19 ARG D C 1
ATOM 1939 O O . ARG D 1 19 ? -6.773 31.782 15.839 1.00 41.22 19 ARG D O 1
ATOM 1947 N N . LEU D 1 20 ? -5.589 29.957 15.270 1.00 34.27 20 LEU D N 1
ATOM 1948 C CA . LEU D 1 20 ? -6.461 29.043 16.007 1.00 31.42 20 LEU D CA 1
ATOM 1949 C C . LEU D 1 20 ? -6.172 29.137 17.504 1.00 31.74 20 LEU D C 1
ATOM 1950 O O . LEU D 1 20 ? -7.089 29.074 18.321 1.00 29.21 20 LEU D O 1
ATOM 1955 N N . LEU D 1 21 ? -4.894 29.274 17.857 1.00 37.37 21 LEU D N 1
ATOM 1956 C CA . LEU D 1 21 ? -4.502 29.407 19.257 1.00 40.08 21 LEU D CA 1
ATOM 1957 C C . LEU D 1 21 ? -5.174 30.659 19.801 1.00 43.35 21 LEU D C 1
ATOM 1958 O O . LEU D 1 21 ? -5.634 30.697 20.938 1.00 43.32 21 LEU D O 1
ATOM 1963 N N . SER D 1 22 ? -5.222 31.688 18.965 1.00 41.48 22 SER D N 1
ATOM 1964 C CA . SER D 1 22 ? -5.852 32.938 19.331 1.00 39.91 22 SER D CA 1
ATOM 1965 C C . SER D 1 22 ? -7.351 32.686 19.497 1.00 46.00 22 SER D C 1
ATOM 1966 O O . SER D 1 22 ? -7.959 33.113 20.484 1.00 40.82 22 SER D O 1
ATOM 1969 N N . ALA D 1 23 ? -7.939 31.984 18.528 1.00 32.62 23 ALA D N 1
ATOM 1970 C CA . ALA D 1 23 ? -9.359 31.661 18.567 1.00 34.05 23 ALA D CA 1
ATOM 1971 C C . ALA D 1 23 ? -9.667 30.873 19.840 1.00 29.77 23 ALA D C 1
ATOM 1972 O O . ALA D 1 23 ? -10.651 31.144 20.525 1.00 33.25 23 ALA D O 1
ATOM 1974 N N . LYS D 1 24 ? -8.807 29.906 20.145 1.00 37.47 24 LYS D N 1
ATOM 1975 C CA . LYS D 1 24 ? -8.938 29.069 21.335 1.00 39.09 24 LYS D CA 1
ATOM 1976 C C . LYS D 1 24 ? -8.837 29.924 22.601 1.00 41.94 24 LYS D C 1
ATOM 1977 O O . LYS D 1 24 ? -9.642 29.785 23.527 1.00 39.11 24 LYS D O 1
ATOM 1983 N N . GLY D 1 25 ? -7.843 30.807 22.636 1.00 44.80 25 GLY D N 1
ATOM 1984 C CA . GLY D 1 25 ? -7.677 31.674 23.788 1.00 39.71 25 GLY D CA 1
ATOM 1985 C C . GLY D 1 25 ? -8.920 32.524 23.970 1.00 39.00 25 GLY D C 1
ATOM 1986 O O . GLY D 1 25 ? -9.369 32.758 25.094 1.00 39.64 25 GLY D O 1
ATOM 1987 N N . HIS D 1 26 ? -9.479 32.976 22.850 1.00 40.25 26 HIS D N 1
ATOM 1988 C CA . HIS D 1 26 ? -10.678 33.806 22.853 1.00 35.37 26 HIS D CA 1
ATOM 1989 C C . HIS D 1 26 ? -11.897 33.018 23.359 1.00 34.49 26 HIS D C 1
ATOM 1990 O O . HIS D 1 26 ? -12.729 33.544 24.097 1.00 30.48 26 HIS D O 1
ATOM 1997 N N . LEU D 1 27 ? -11.995 31.752 22.972 1.00 31.35 27 LEU D N 1
ATOM 1998 C CA . LEU D 1 27 ? -13.109 30.916 23.409 1.00 32.92 27 LEU D CA 1
ATOM 1999 C C . LEU D 1 27 ? -13.014 30.636 24.911 1.00 36.36 27 LEU D C 1
ATOM 2000 O O . LEU D 1 27 ? -14.031 30.549 25.605 1.00 35.75 27 LEU D O 1
ATOM 2005 N N . GLU D 1 28 ? -11.791 30.500 25.412 1.00 33.25 28 GLU D N 1
ATOM 2006 C CA . GLU D 1 28 ? -11.585 30.245 26.830 1.00 38.53 28 GLU D CA 1
ATOM 2007 C C . GLU D 1 28 ? -11.986 31.508 27.589 1.00 38.85 28 GLU D C 1
ATOM 2008 O O . GLU D 1 28 ? -12.370 31.451 28.753 1.00 40.07 28 GLU D O 1
ATOM 2014 N N . GLY D 1 29 ? -11.907 32.645 26.906 1.00 36.66 29 GLY D N 1
ATOM 2015 C CA . GLY D 1 29 ? -12.284 33.907 27.517 1.00 36.25 29 GLY D CA 1
ATOM 2016 C C . GLY D 1 29 ? -13.788 33.955 27.697 1.00 37.44 29 GLY D C 1
ATOM 2017 O O . GLY D 1 29 ? -14.282 34.379 28.744 1.00 36.93 29 GLY D O 1
ATOM 2018 N N . ILE D 1 30 ? -14.516 33.506 26.676 1.00 33.92 30 ILE D N 1
ATOM 2019 C CA . ILE D 1 30 ? -15.976 33.482 26.719 1.00 37.42 30 ILE D CA 1
ATOM 2020 C C . ILE D 1 30 ? -16.418 32.514 27.820 1.00 39.12 30 ILE D C 1
ATOM 2021 O O . ILE D 1 30 ? -17.377 32.779 28.552 1.00 34.89 30 ILE D O 1
ATOM 2026 N N . LEU D 1 31 ? -15.707 31.394 27.932 1.00 39.93 31 LEU D N 1
ATOM 2027 C CA . LEU D 1 31 ? -16.004 30.391 28.950 1.00 37.47 31 LEU D CA 1
ATOM 2028 C C . LEU D 1 31 ? -15.863 30.988 30.347 1.00 40.62 31 LEU D C 1
ATOM 2029 O O . LEU D 1 31 ? -16.688 30.735 31.219 1.00 41.64 31 LEU D O 1
ATOM 2034 N N . ARG D 1 32 ? -14.815 31.779 30.556 1.00 38.20 32 ARG D N 1
ATOM 2035 C CA . ARG D 1 32 ? -14.602 32.410 31.853 1.00 44.99 32 ARG D CA 1
ATOM 2036 C C . ARG D 1 32 ? -15.694 33.448 32.100 1.00 38.97 32 ARG D C 1
ATOM 2037 O O . ARG D 1 32 ? -16.246 33.523 33.194 1.00 41.71 32 ARG D O 1
ATOM 2053 N N . LEU D 1 34 ? -18.622 33.426 31.033 1.00 44.49 34 LEU D N 1
ATOM 2054 C CA . LEU D 1 34 ? -19.863 32.723 31.329 1.00 45.17 34 LEU D CA 1
ATOM 2055 C C . LEU D 1 34 ? -19.922 32.275 32.786 1.00 44.03 34 LEU D C 1
ATOM 2056 O O . LEU D 1 34 ? -20.906 31.682 33.218 1.00 43.47 34 LEU D O 1
ATOM 2061 N N . GLU D 1 35 ? -18.863 32.556 33.539 1.00 45.33 35 GLU D N 1
ATOM 2062 C CA . GLU D 1 35 ? -18.828 32.211 34.957 1.00 53.05 35 GLU D CA 1
ATOM 2063 C C . GLU D 1 35 ? -19.331 33.402 35.770 1.00 53.77 35 GLU D C 1
ATOM 2064 O O . GLU D 1 35 ? -19.699 33.259 36.935 1.00 56.21 35 GLU D O 1
ATOM 2070 N N . ASP D 1 36 ? -19.339 34.580 35.152 1.00 49.55 36 ASP D N 1
ATOM 2071 C CA . ASP D 1 36 ? -19.807 35.787 35.825 1.00 49.73 36 ASP D CA 1
ATOM 2072 C C . ASP D 1 36 ? -21.331 35.846 35.828 1.00 53.25 36 ASP D C 1
ATOM 2073 O O . ASP D 1 36 ? -21.991 35.202 35.010 1.00 52.01 36 ASP D O 1
ATOM 2078 N N . GLU D 1 37 ? -21.883 36.636 36.744 1.00 57.40 37 GLU D N 1
ATOM 2079 C CA . GLU D 1 37 ? -23.330 36.769 36.880 1.00 56.10 37 GLU D CA 1
ATOM 2080 C C . GLU D 1 37 ? -23.994 37.733 35.897 1.00 55.15 37 GLU D C 1
ATOM 2081 O O . GLU D 1 37 ? -24.956 37.374 35.220 1.00 60.29 37 GLU D O 1
ATOM 2083 N N . LYS D 1 38 ? -23.478 38.954 35.816 1.00 57.96 38 LYS D N 1
ATOM 2084 C CA . LYS D 1 38 ? -24.051 39.972 34.940 1.00 58.50 38 LYS D CA 1
ATOM 2085 C C . LYS D 1 38 ? -23.669 39.866 33.463 1.00 59.82 38 LYS D C 1
ATOM 2086 O O . LYS D 1 38 ? -23.649 40.874 32.753 1.00 62.10 38 LYS D O 1
ATOM 2088 N N . VAL D 1 39 ? -23.373 38.660 32.994 1.00 54.83 39 VAL D N 1
ATOM 2089 C CA . VAL D 1 39 ? -23.005 38.480 31.593 1.00 47.75 39 VAL D CA 1
ATOM 2090 C C . VAL D 1 39 ? -24.192 38.841 30.695 1.00 43.33 39 VAL D C 1
ATOM 2091 O O . VAL D 1 39 ? -25.323 38.423 30.949 1.00 44.62 39 VAL D O 1
ATOM 2095 N N . TYR D 1 40 ? -23.938 39.627 29.653 1.00 40.42 40 TYR D N 1
ATOM 2096 C CA . TYR D 1 40 ? -25.003 40.038 28.739 1.00 46.17 40 TYR D CA 1
ATOM 2097 C C . TYR D 1 40 ? -25.115 39.137 27.519 1.00 42.68 40 TYR D C 1
ATOM 2098 O O . TYR D 1 40 ? -24.112 38.714 26.948 1.00 44.19 40 TYR D O 1
ATOM 2107 N N . CYS D 1 41 ? -26.347 38.862 27.111 1.00 40.38 41 CYS D N 1
ATOM 2108 C CA . CYS D 1 41 ? -26.581 38.007 25.955 1.00 43.96 41 CYS D CA 1
ATOM 2109 C C . CYS D 1 41 ? -25.847 38.524 24.716 1.00 44.60 41 CYS D C 1
ATOM 2110 O O . CYS D 1 41 ? -25.158 37.766 24.035 1.00 47.65 41 CYS D O 1
ATOM 2113 N N . VAL D 1 42 ? -25.989 39.817 24.437 1.00 42.63 42 VAL D N 1
ATOM 2114 C CA . VAL D 1 42 ? -25.360 40.442 23.275 1.00 43.79 42 VAL D CA 1
ATOM 2115 C C . VAL D 1 42 ? -23.843 40.287 23.235 1.00 43.59 42 VAL D C 1
ATOM 2116 O O . VAL D 1 42 ? -23.260 40.124 22.163 1.00 45.20 42 VAL D O 1
ATOM 2120 N N . ASP D 1 43 ? -23.200 40.352 24.396 1.00 41.85 43 ASP D N 1
ATOM 2121 C CA . ASP D 1 43 ? -21.748 40.205 24.452 1.00 47.66 43 ASP D CA 1
ATOM 2122 C C . ASP D 1 43 ? -21.322 38.799 24.036 1.00 42.62 43 ASP D C 1
ATOM 2123 O O . ASP D 1 43 ? -20.330 38.624 23.337 1.00 39.87 43 ASP D O 1
ATOM 2128 N N . VAL D 1 44 ? -22.074 37.800 24.482 1.00 43.29 44 VAL D N 1
ATOM 2129 C CA . VAL D 1 44 ? -21.775 36.423 24.132 1.00 42.90 44 VAL D CA 1
ATOM 2130 C C . VAL D 1 44 ? -21.894 36.256 22.617 1.00 38.28 44 VAL D C 1
ATOM 2131 O O . VAL D 1 44 ? -20.992 35.729 21.967 1.00 36.39 44 VAL D O 1
ATOM 2135 N N . LEU D 1 45 ? -23.002 36.729 22.057 1.00 33.45 45 LEU D N 1
ATOM 2136 C CA . LEU D 1 45 ? -23.223 36.613 20.624 1.00 36.91 45 LEU D CA 1
ATOM 2137 C C . LEU D 1 45 ? -22.119 37.294 19.827 1.00 41.84 45 LEU D C 1
ATOM 2138 O O . LEU D 1 45 ? -21.618 36.736 18.853 1.00 38.76 45 LEU D O 1
ATOM 2143 N N . LYS D 1 46 ? -21.734 38.498 20.242 1.00 39.55 46 LYS D N 1
ATOM 2144 C CA . LYS D 1 46 ? -20.683 39.232 19.549 1.00 39.21 46 LYS D CA 1
ATOM 2145 C C . LYS D 1 46 ? -19.348 38.489 19.577 1.00 36.80 46 LYS D C 1
ATOM 2146 O O . LYS D 1 46 ? -18.671 38.365 18.554 1.00 33.47 46 LYS D O 1
ATOM 2152 N N . GLN D 1 47 ? -18.962 38.015 20.755 1.00 35.91 47 GLN D N 1
ATOM 2153 C CA . GLN D 1 47 ? -17.700 37.302 20.899 1.00 37.98 47 GLN D CA 1
ATOM 2154 C C . GLN D 1 47 ? -17.707 35.965 20.163 1.00 34.55 47 GLN D C 1
ATOM 2155 O O . GLN D 1 47 ? -16.677 35.525 19.656 1.00 30.37 47 GLN D O 1
ATOM 2161 N N . LEU D 1 48 ? -18.867 35.318 20.102 1.00 36.28 48 LEU D N 1
ATOM 2162 C CA . LEU D 1 48 ? -18.958 34.052 19.383 1.00 35.76 48 LEU D CA 1
ATOM 2163 C C . LEU D 1 48 ? -18.729 34.333 17.904 1.00 39.34 48 LEU D C 1
ATOM 2164 O O . LEU D 1 48 ? -18.033 33.583 17.219 1.00 33.84 48 LEU D O 1
ATOM 2169 N N . LYS D 1 49 ? -19.308 35.427 17.417 1.00 40.86 49 LYS D N 1
ATOM 2170 C CA . LYS D 1 49 ? -19.142 35.800 16.021 1.00 41.37 49 LYS D CA 1
ATOM 2171 C C . LYS D 1 49 ? -17.669 36.079 15.746 1.00 37.78 49 LYS D C 1
ATOM 2172 O O . LYS D 1 49 ? -17.179 35.819 14.649 1.00 42.94 49 LYS D O 1
ATOM 2178 N N . ALA D 1 50 ? -16.963 36.600 16.749 1.00 40.94 50 ALA D N 1
ATOM 2179 C CA . ALA D 1 50 ? -15.539 36.911 16.606 1.00 37.42 50 ALA D CA 1
ATOM 2180 C C . ALA D 1 50 ? -14.724 35.628 16.440 1.00 38.11 50 ALA D C 1
ATOM 2181 O O . ALA D 1 50 ? -13.808 35.563 15.619 1.00 33.34 50 ALA D O 1
ATOM 2183 N N . VAL D 1 51 ? -15.052 34.612 17.229 1.00 35.05 51 VAL D N 1
ATOM 2184 C CA . VAL D 1 51 ? -14.368 33.328 17.123 1.00 37.86 51 VAL D CA 1
ATOM 2185 C C . VAL D 1 51 ? -14.668 32.760 15.728 1.00 33.24 51 VAL D C 1
ATOM 2186 O O . VAL D 1 51 ? -13.785 32.230 15.062 1.00 34.78 51 VAL D O 1
ATOM 2190 N N . GLU D 1 52 ? -15.918 32.891 15.294 1.00 32.89 52 GLU D N 1
ATOM 2191 C CA . GLU D 1 52 ? -16.320 32.393 13.984 1.00 43.77 52 GLU D CA 1
ATOM 2192 C C . GLU D 1 52 ? -15.513 33.075 12.887 1.00 45.18 52 GLU D C 1
ATOM 2193 O O . GLU D 1 52 ? -15.011 32.423 11.972 1.00 42.37 52 GLU D O 1
ATOM 2199 N N . GLY D 1 53 ? -15.387 34.394 12.991 1.00 46.46 53 GLY D N 1
ATOM 2200 C CA . GLY D 1 53 ? -14.633 35.139 12.001 1.00 44.77 53 GLY D CA 1
ATOM 2201 C C . GLY D 1 53 ? -13.197 34.668 11.910 1.00 41.29 53 GLY D C 1
ATOM 2202 O O . GLY D 1 53 ? -12.616 34.654 10.827 1.00 41.79 53 GLY D O 1
ATOM 2203 N N . ALA D 1 54 ? -12.621 34.280 13.044 1.00 32.26 54 ALA D N 1
ATOM 2204 C CA . ALA D 1 54 ? -11.237 33.804 13.074 1.00 36.70 54 ALA D CA 1
ATOM 2205 C C . ALA D 1 54 ? -11.105 32.422 12.433 1.00 37.78 54 ALA D C 1
ATOM 2206 O O . ALA D 1 54 ? -10.093 32.122 11.797 1.00 40.49 54 ALA D O 1
ATOM 2208 N N . LEU D 1 55 ? -12.123 31.579 12.615 1.00 36.52 55 LEU D N 1
ATOM 2209 C CA . LEU D 1 55 ? -12.117 30.235 12.034 1.00 35.12 55 LEU D CA 1
ATOM 2210 C C . LEU D 1 55 ? -12.245 30.326 10.516 1.00 32.40 55 LEU D C 1
ATOM 2211 O O . LEU D 1 55 ? -11.611 29.563 9.781 1.00 33.07 55 LEU D O 1
ATOM 2216 N N . ASP D 1 56 ? -13.070 31.259 10.050 1.00 38.35 56 ASP D N 1
ATOM 2217 C CA . ASP D 1 56 ? -13.258 31.455 8.615 1.00 42.55 56 ASP D CA 1
ATOM 2218 C C . ASP D 1 56 ? -11.928 31.795 7.952 1.00 39.98 56 ASP D C 1
ATOM 2219 O O . ASP D 1 56 ? -11.630 31.328 6.852 1.00 41.93 56 ASP D O 1
ATOM 2224 N N . ARG D 1 57 ? -11.137 32.617 8.634 1.00 40.44 57 ARG D N 1
ATOM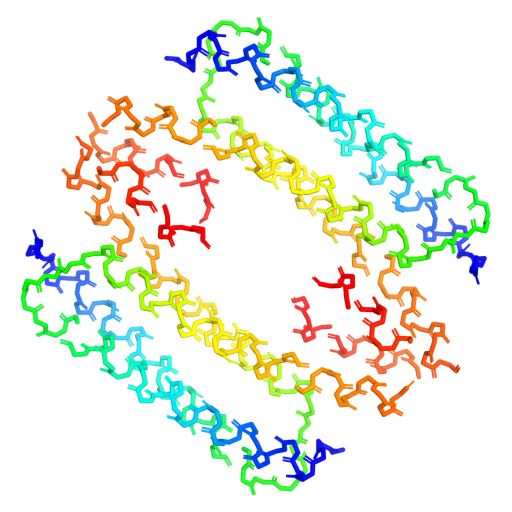 2225 C CA . ARG D 1 57 ? -9.837 33.053 8.136 1.00 41.81 57 ARG D CA 1
ATOM 2226 C C . ARG D 1 57 ? -8.888 31.870 7.969 1.00 41.69 57 ARG D C 1
ATOM 2227 O O . ARG D 1 57 ? -8.125 31.808 7.008 1.00 37.38 57 ARG D O 1
ATOM 2235 N N . VAL D 1 58 ? -8.934 30.935 8.915 1.00 43.69 58 VAL D N 1
ATOM 2236 C CA . VAL D 1 58 ? -8.089 29.747 8.852 1.00 40.44 58 VAL D CA 1
ATOM 2237 C C . VAL D 1 58 ? -8.601 28.840 7.739 1.00 39.53 58 VAL D C 1
ATOM 2238 O O . VAL D 1 58 ? -7.818 28.206 7.034 1.00 41.76 58 VAL D O 1
ATOM 2242 N N . GLY D 1 59 ? -9.920 28.789 7.581 1.00 39.73 59 GLY D N 1
ATOM 2243 C CA . GLY D 1 59 ? -10.499 27.966 6.536 1.00 43.51 59 GLY D CA 1
ATOM 2244 C C . GLY D 1 59 ? -10.040 28.459 5.178 1.00 43.94 59 GLY D C 1
ATOM 2245 O O . GLY D 1 59 ? -9.735 27.669 4.287 1.00 44.72 59 GLY D O 1
ATOM 2246 N N . GLU D 1 60 ? -9.992 29.776 5.019 1.00 43.56 60 GLU D N 1
ATOM 2247 C CA . GLU D 1 60 ? -9.554 30.370 3.764 1.00 48.80 60 GLU D CA 1
ATOM 2248 C C . GLU D 1 60 ? -8.120 29.966 3.444 1.00 48.01 60 GLU D C 1
ATOM 2249 O O . GLU D 1 60 ? -7.810 29.630 2.305 1.00 48.91 60 GLU D O 1
ATOM 2263 N N . VAL D 1 62 ? -6.524 27.326 4.480 1.00 43.07 62 VAL D N 1
ATOM 2264 C CA . VAL D 1 62 ? -6.509 25.908 4.169 1.00 42.71 62 VAL D CA 1
ATOM 2265 C C . VAL D 1 62 ? -7.080 25.671 2.776 1.00 42.77 62 VAL 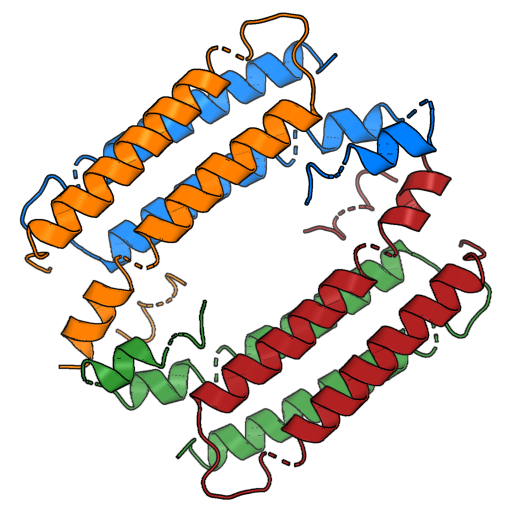D C 1
ATOM 2266 O O . VAL D 1 62 ? -6.552 24.867 2.010 1.00 43.40 62 VAL D O 1
ATOM 2270 N N . LEU D 1 63 ? -8.166 26.369 2.457 1.00 39.94 63 LEU D N 1
ATOM 2271 C CA . LEU D 1 63 ? -8.794 26.233 1.150 1.00 38.21 63 LEU D CA 1
ATOM 2272 C C . LEU D 1 63 ? -7.795 26.679 0.081 1.00 42.45 63 LEU D C 1
ATOM 2273 O O . LEU D 1 63 ? -7.645 26.028 -0.951 1.00 37.36 63 LEU D O 1
ATOM 2278 N N . ARG D 1 64 ? -7.115 27.792 0.349 1.00 45.55 64 ARG D N 1
ATOM 2279 C CA . ARG D 1 64 ? -6.111 28.341 -0.563 1.00 51.39 64 ARG D CA 1
ATOM 2280 C C . ARG D 1 64 ? -5.074 27.284 -0.922 1.00 47.98 64 ARG D C 1
ATOM 2281 O O . ARG D 1 64 ? -4.843 27.003 -2.099 1.00 49.19 64 ARG D O 1
ATOM 2289 N N . ALA D 1 65 ? -4.457 26.702 0.1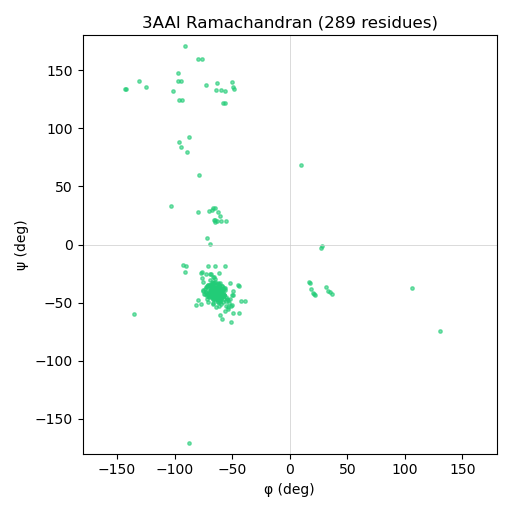02 1.00 42.65 65 ALA D N 1
ATOM 2290 C CA . ALA D 1 65 ? -3.433 25.680 -0.089 1.00 42.84 65 ALA D CA 1
ATOM 2291 C C . ALA D 1 65 ? -3.978 24.436 -0.780 1.00 46.46 65 ALA D C 1
ATOM 2292 O O . ALA D 1 65 ? -3.284 23.810 -1.585 1.00 45.91 65 ALA D O 1
ATOM 2294 N N . HIS D 1 66 ? -5.216 24.071 -0.457 1.00 42.38 66 HIS D N 1
ATOM 2295 C CA . HIS D 1 66 ? -5.831 22.900 -1.067 1.00 41.86 66 HIS D CA 1
ATOM 2296 C C . HIS D 1 66 ? -6.030 23.121 -2.565 1.00 43.10 66 HIS D C 1
ATOM 2297 O O . HIS D 1 66 ? -5.735 22.241 -3.370 1.00 47.35 66 HIS D O 1
ATOM 2304 N N . LEU D 1 67 ? -6.527 24.300 -2.931 1.00 45.28 67 LEU D N 1
ATOM 2305 C CA . LEU D 1 67 ? -6.769 24.629 -4.334 1.00 45.96 67 LEU D CA 1
ATOM 2306 C C . LEU D 1 67 ? -5.476 24.725 -5.139 1.00 53.48 67 LEU D C 1
ATOM 2307 O O . LEU D 1 67 ? -5.363 24.115 -6.204 1.00 50.23 67 LEU D O 1
ATOM 2312 N N . LYS D 1 68 ? -4.506 25.491 -4.638 1.00 51.84 68 LYS D N 1
ATOM 2313 C CA . LYS D 1 68 ? -3.232 25.640 -5.339 1.00 55.35 68 LYS D CA 1
ATOM 2314 C C . LYS D 1 68 ? -2.683 24.276 -5.724 1.00 51.70 68 LYS D C 1
ATOM 2315 O O . LYS D 1 68 ? -2.210 24.078 -6.842 1.00 53.01 68 LYS D O 1
ATOM 2321 N N . ASP D 1 69 ? -2.763 23.333 -4.795 1.00 52.38 69 ASP D N 1
ATOM 2322 C CA . ASP D 1 69 ? -2.273 21.983 -5.032 1.00 55.19 69 ASP D CA 1
ATOM 2323 C C . ASP D 1 69 ? -2.994 21.313 -6.201 1.00 58.29 69 ASP D C 1
ATOM 2324 O O . ASP D 1 69 ? -2.365 20.945 -7.197 1.00 52.09 69 ASP D O 1
ATOM 2329 N N . HIS D 1 70 ? -4.312 21.167 -6.077 1.00 56.40 70 HIS D N 1
ATOM 2330 C CA . HIS D 1 70 ? -5.133 20.526 -7.106 1.00 54.06 70 HIS D CA 1
ATOM 2331 C C . HIS D 1 70 ? -5.337 21.319 -8.403 1.00 52.79 70 HIS D C 1
ATOM 2332 O O . HIS D 1 70 ? -5.715 20.749 -9.427 1.00 48.84 70 HIS D O 1
ATOM 2339 N N . VAL D 1 71 ? -5.106 22.626 -8.366 1.00 46.00 71 VAL D N 1
ATOM 2340 C CA . VAL D 1 71 ? -5.255 23.432 -9.569 1.00 44.77 71 VAL D CA 1
ATOM 2341 C C . VAL D 1 71 ? -4.023 23.246 -10.444 1.00 48.92 71 VAL D C 1
ATOM 2342 O O . VAL D 1 71 ? -3.998 22.370 -11.306 1.00 43.68 71 VAL D O 1
ATOM 2346 N N . ILE D 1 83 ? -12.373 14.957 -6.289 1.00 56.84 83 ILE D N 1
ATOM 2347 C CA . ILE D 1 83 ? -11.690 16.139 -5.772 1.00 55.75 83 ILE D CA 1
ATOM 2348 C C . ILE D 1 83 ? -12.632 17.341 -5.699 1.00 55.36 83 ILE D C 1
ATOM 2349 O O . ILE D 1 83 ? -12.560 18.136 -4.761 1.00 58.59 83 ILE D O 1
ATOM 2354 N N . VAL D 1 84 ? -13.512 17.468 -6.688 1.00 50.99 84 VAL D N 1
ATOM 2355 C CA . VAL D 1 84 ? -14.468 18.569 -6.723 1.00 48.18 84 VAL D CA 1
ATOM 2356 C C . VAL D 1 84 ? -15.654 18.295 -5.806 1.00 46.66 84 VAL D C 1
ATOM 2357 O O . VAL D 1 84 ? -16.045 19.153 -5.018 1.00 46.04 84 VAL D O 1
ATOM 2361 N N . GLU D 1 85 ? -16.217 17.095 -5.909 1.00 47.06 85 GLU D N 1
ATOM 2362 C CA . GLU D 1 85 ? -17.357 16.707 -5.088 1.00 49.61 85 GLU D CA 1
ATOM 2363 C C . GLU D 1 85 ? -17.002 16.781 -3.608 1.00 47.97 85 GLU D C 1
ATOM 2364 O O . GLU D 1 85 ? -17.767 17.309 -2.799 1.00 46.74 85 GLU D O 1
ATOM 2366 N N . GLU D 1 86 ? -15.836 16.243 -3.262 1.00 46.79 86 GLU D N 1
ATOM 2367 C CA . GLU D 1 86 ? -15.372 16.246 -1.881 1.00 48.10 86 GLU D CA 1
ATOM 2368 C C . GLU D 1 86 ? -15.167 17.680 -1.391 1.00 37.56 86 GLU D C 1
ATOM 2369 O O . GLU D 1 86 ? -15.518 18.008 -0.262 1.00 42.09 86 GLU D O 1
ATOM 2375 N N . LEU D 1 87 ? -14.605 18.532 -2.242 1.00 37.53 87 LEU D N 1
ATOM 2376 C CA . LEU D 1 87 ? -14.375 19.922 -1.856 1.00 44.82 87 LEU D CA 1
ATOM 2377 C C . LEU D 1 87 ? -15.706 20.620 -1.637 1.00 41.84 87 LEU D C 1
ATOM 2378 O O . LEU D 1 87 ? -15.924 21.258 -0.605 1.00 40.07 87 LEU D O 1
ATOM 2391 N N . GLU D 1 89 ? -18.605 19.360 -1.004 1.00 50.41 89 GLU D N 1
ATOM 2392 C CA . GLU D 1 89 ? -19.244 18.810 0.184 1.00 51.08 89 GLU D CA 1
ATOM 2393 C C . GLU D 1 89 ? -18.738 19.497 1.447 1.00 50.67 89 GLU D C 1
ATOM 2394 O O . GLU D 1 89 ? -19.499 19.723 2.387 1.00 48.18 89 GLU D O 1
ATOM 2400 N N . ALA D 1 90 ? -17.451 19.834 1.458 1.00 48.16 90 ALA D N 1
ATOM 2401 C CA . ALA D 1 90 ? -16.838 20.491 2.607 1.00 40.06 90 ALA D CA 1
ATOM 2402 C C . ALA D 1 90 ? -17.216 21.965 2.715 1.00 41.87 90 ALA D C 1
ATOM 2403 O O . ALA D 1 90 ? -17.307 22.505 3.813 1.00 43.29 90 ALA D O 1
ATOM 2405 N N . LEU D 1 91 ? -17.422 22.620 1.579 1.00 39.86 91 LEU D N 1
ATOM 2406 C CA . LEU D 1 91 ? -17.784 24.031 1.586 1.00 49.10 91 LEU D CA 1
ATOM 2407 C C . LEU D 1 91 ? -19.248 24.205 1.980 1.00 54.13 91 LEU D C 1
ATOM 2408 O O . LEU D 1 91 ? -19.650 25.264 2.463 1.00 53.38 91 LEU D O 1
ATOM 2413 N N . LYS D 1 92 ? -20.040 23.156 1.772 1.00 55.90 92 LYS D N 1
ATOM 2414 C CA . LYS D 1 92 ? -21.460 23.181 2.104 1.00 58.89 92 LYS D CA 1
ATOM 2415 C C . LYS D 1 92 ? -21.694 22.549 3.477 1.00 64.68 9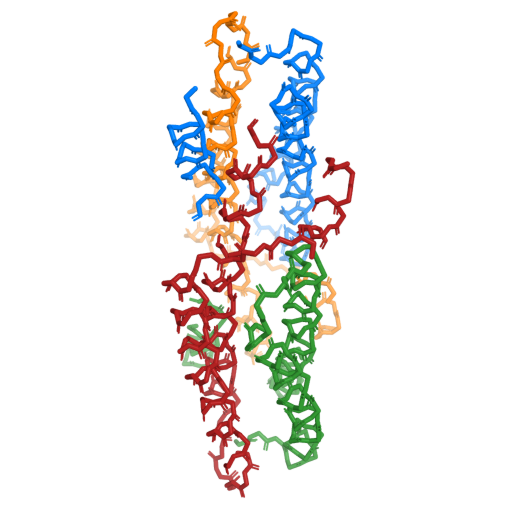2 LYS D C 1
ATOM 2416 O O . LYS D 1 92 ? -22.107 23.281 4.401 1.00 68.80 92 LYS D O 1
#

Radius of gyration: 21.63 Å; Cα contacts (8 Å, |Δi|>4): 293; chains: 4; bounding box: 55×41×62 Å

CATH classification: 1.20.58.1000